Protein AF-A0A9Q2RXG2-F1 (afdb_monomer)

Organism: NCBI:txid1402135

Mean predicted aligned error: 17.29 Å

Radius of gyration: 26.89 Å; Cα contacts (8 Å, |Δi|>4): 419; chains: 1; bounding box: 61×53×82 Å

Sequence (315 aa):
MINKNEIDQLKLLAKRFAHASRSNHIDALNVIATKLGFPHWKALAVKADQGWRPDEDELGKVDAFVREHFPSLEGRPQFIEQSMSRPVGEPIQVGEIDGHPYQVFEFLGDIRMEGEGWRILIGEADLSQPVVEIETTHRKNSPANDPRFVGKAVEVAGTQAAKARAGIASDWPRRSTKPNAKGEVIHPLYGDSAAEWFCLHCDSKITGAQIAKNLWHCPRCNASPLDIFSSPCWLDDNDQKPTAFEHAKDSKLPEPKVNVVDSRPTLKLDEQSISLLLRIALFEDANTPCCRSIQGMGVDPDPVAIKLNLVGLQP

pLDDT: mean 76.91, std 20.75, range [25.81, 97.25]

Secondary structure (DSSP, 8-state):
----HHHHHHHHHHHHHHHHTT--HHHHHHHHHHHTT-SSHHHHHHHHHTT----HHHHHHHHHHHHHHS---SS---GGGGSTT--SS--SEEEEETTEEEEEEEETTEEEEEETTEEEEE-SSTTPPPEEEEEGGGTTT-GGGSHHHHHHHHHHHHHHHHHHHHHHHHHS-HHHHS--TTS-EE-TTT--EESEEEETTT-EEEEHHHHHHTTTS-TTT---GGGEESS-TT--TTSPPPEE----TT-PPPPPEEEEE--S------HHHHHHHHHHHHHHHHTSGGGGGGSSS------------------

Solvent-accessible surface area (backbone atoms only — not comparable to full-atom values): 18574 Å² total; per-residue (Å²): 139,80,90,63,58,68,67,51,47,53,52,49,49,15,47,51,35,9,63,53,68,75,46,57,57,68,60,25,34,23,52,56,21,43,76,72,74,25,92,27,38,72,59,43,49,57,40,40,75,72,68,52,74,81,52,72,68,56,48,49,54,51,51,52,55,41,51,69,51,36,91,62,60,101,54,84,80,58,68,74,73,75,43,98,78,50,68,98,64,79,63,80,42,72,53,68,56,98,90,42,59,37,38,30,36,74,53,96,49,23,26,41,34,39,40,86,48,36,38,38,39,37,52,56,36,69,78,44,54,32,38,35,37,29,28,59,91,26,65,90,76,30,64,76,74,38,69,69,53,40,52,54,51,49,52,56,45,46,54,51,34,54,50,41,44,50,53,60,57,63,78,35,56,70,38,32,64,42,47,48,100,81,30,33,21,28,44,76,89,76,65,53,74,33,40,46,33,27,30,76,89,72,42,33,31,37,45,21,60,60,31,26,66,19,71,40,19,39,91,86,79,62,44,53,51,92,46,53,32,74,59,65,83,87,60,57,97,86,49,84,74,63,46,72,66,83,73,68,92,78,70,64,81,55,74,66,45,77,43,79,35,82,70,71,95,62,90,64,82,44,74,68,49,46,51,50,52,51,51,50,52,51,54,54,55,62,68,36,79,85,61,66,73,69,83,79,62,97,68,85,81,76,87,77,76,83,79,79,82,86,77,86,87,76,135

Structure (mmCIF, N/CA/C/O backbone):
data_AF-A0A9Q2RXG2-F1
#
_entry.id   AF-A0A9Q2RXG2-F1
#
loop_
_atom_site.group_PDB
_atom_site.id
_atom_site.type_symbol
_atom_site.label_atom_id
_atom_site.label_alt_id
_atom_site.label_comp_id
_atom_site.label_asym_id
_atom_site.label_entity_id
_atom_site.label_seq_id
_atom_site.pdbx_PDB_ins_code
_atom_site.Cartn_x
_atom_site.Cartn_y
_atom_site.Cartn_z
_atom_site.occupancy
_atom_site.B_iso_or_equiv
_atom_site.auth_seq_id
_atom_site.auth_comp_id
_atom_site.auth_asym_id
_atom_site.auth_atom_id
_atom_site.pdbx_PDB_model_num
ATOM 1 N N . MET A 1 1 ? -9.561 -23.061 49.002 1.00 30.89 1 MET A N 1
ATOM 2 C CA . MET A 1 1 ? -9.055 -22.804 47.635 1.00 30.89 1 MET A CA 1
ATOM 3 C C . MET A 1 1 ? -9.435 -21.371 47.316 1.00 30.89 1 MET A C 1
ATOM 5 O O . MET A 1 1 ? -10.619 -21.087 47.283 1.00 30.89 1 MET A O 1
ATOM 9 N N . ILE A 1 2 ? -8.466 -20.455 47.334 1.00 32.06 2 ILE A N 1
ATOM 10 C CA . ILE A 1 2 ? -8.697 -19.035 47.657 1.00 32.06 2 ILE A CA 1
ATOM 11 C C . ILE A 1 2 ? -8.401 -18.161 46.430 1.00 32.06 2 ILE A C 1
ATOM 13 O O . ILE A 1 2 ? -7.351 -18.323 45.806 1.00 32.06 2 ILE A O 1
ATOM 17 N N . ASN A 1 3 ? -9.336 -17.257 46.116 1.00 45.31 3 ASN A N 1
ATOM 18 C CA . ASN A 1 3 ? -9.336 -16.294 45.014 1.00 45.31 3 ASN A CA 1
ATOM 19 C C . ASN A 1 3 ? -8.018 -15.501 44.905 1.00 45.31 3 ASN A C 1
ATOM 21 O O . ASN A 1 3 ? -7.750 -14.576 45.674 1.00 45.31 3 ASN A O 1
ATOM 25 N N . LYS A 1 4 ? -7.197 -15.875 43.916 1.00 53.97 4 LYS A N 1
ATOM 26 C CA . LYS A 1 4 ? -6.074 -15.084 43.379 1.00 53.97 4 LYS A CA 1
ATOM 27 C C . LYS A 1 4 ? -6.531 -14.041 42.342 1.00 53.97 4 LYS A C 1
ATOM 29 O O . LYS A 1 4 ? -5.716 -13.274 41.850 1.00 53.97 4 LYS A O 1
ATOM 34 N N . ASN A 1 5 ? -7.817 -14.014 41.993 1.00 75.69 5 ASN A N 1
ATOM 35 C CA . ASN A 1 5 ? -8.279 -13.417 40.744 1.00 75.69 5 ASN A CA 1
ATOM 36 C C . ASN A 1 5 ? -8.303 -11.878 40.778 1.00 75.69 5 ASN A C 1
ATOM 38 O O . ASN A 1 5 ? -7.852 -11.243 39.837 1.00 75.69 5 ASN A O 1
ATOM 42 N N . GLU A 1 6 ? -8.746 -11.257 41.871 1.00 82.38 6 GLU A N 1
ATOM 43 C CA . GLU A 1 6 ? -9.034 -9.815 41.916 1.00 82.38 6 GLU A CA 1
ATOM 44 C C . GLU A 1 6 ? -7.754 -8.962 42.000 1.00 82.38 6 GLU A C 1
ATOM 46 O O . GLU A 1 6 ? -7.605 -7.952 41.313 1.00 82.38 6 GLU A O 1
ATOM 51 N N . ILE A 1 7 ? -6.766 -9.393 42.791 1.00 87.44 7 ILE A N 1
ATOM 52 C CA . ILE A 1 7 ? -5.462 -8.710 42.855 1.00 87.44 7 ILE A CA 1
ATOM 53 C C . ILE A 1 7 ? -4.678 -8.907 41.551 1.00 87.44 7 ILE A C 1
ATOM 55 O O . ILE A 1 7 ? -3.990 -7.990 41.096 1.00 87.44 7 ILE A O 1
ATOM 59 N N . ASP A 1 8 ? -4.784 -10.080 40.923 1.00 85.38 8 ASP A N 1
ATOM 60 C CA . ASP A 1 8 ? -4.156 -10.319 39.624 1.00 85.38 8 ASP A CA 1
ATOM 61 C C . ASP A 1 8 ? -4.861 -9.537 38.498 1.00 85.38 8 ASP A C 1
ATOM 63 O O . ASP A 1 8 ? -4.185 -9.054 37.587 1.00 85.38 8 ASP A O 1
ATOM 67 N N . GLN A 1 9 ? -6.172 -9.288 38.606 1.00 84.19 9 GLN A N 1
ATOM 68 C CA . GLN A 1 9 ? -6.895 -8.342 37.749 1.00 84.19 9 GLN A CA 1
ATOM 69 C C . GLN A 1 9 ? -6.373 -6.909 37.910 1.00 84.19 9 GLN A C 1
ATOM 71 O O . GLN A 1 9 ? -6.089 -6.261 36.904 1.00 84.19 9 GLN A O 1
ATOM 76 N N . LEU A 1 10 ? -6.140 -6.426 39.135 1.00 88.44 10 LEU A N 1
ATOM 77 C CA . LEU A 1 10 ? -5.527 -5.106 39.345 1.00 88.44 10 LEU A CA 1
ATOM 78 C C . LEU A 1 10 ? -4.122 -5.012 38.731 1.00 88.44 10 LEU A C 1
ATOM 80 O O . LEU A 1 10 ? -3.785 -4.005 38.107 1.00 88.44 10 LEU A O 1
ATOM 84 N N . LYS A 1 11 ? -3.305 -6.070 38.835 1.00 88.31 11 LYS A N 1
ATOM 85 C CA . LYS A 1 11 ? -1.992 -6.120 38.165 1.00 88.31 11 LYS A CA 1
ATOM 86 C C . LYS A 1 11 ? -2.126 -6.102 36.644 1.00 88.31 11 LYS A C 1
ATOM 88 O O . LYS A 1 11 ? -1.322 -5.458 35.973 1.00 88.31 11 LYS A O 1
ATOM 93 N N . LEU A 1 12 ? -3.114 -6.804 36.090 1.00 84.75 12 LEU A N 1
ATOM 94 C CA . LEU A 1 12 ? -3.396 -6.790 34.655 1.00 84.75 12 LEU A CA 1
ATOM 95 C C . LEU A 1 12 ? -3.800 -5.385 34.187 1.00 84.75 12 LEU A C 1
ATOM 97 O O . LEU A 1 12 ? -3.283 -4.912 33.175 1.00 84.75 12 LEU A O 1
ATOM 101 N N . LEU A 1 13 ? -4.666 -4.705 34.938 1.00 84.56 13 LEU A N 1
ATOM 102 C CA . LEU A 1 13 ? -5.061 -3.319 34.683 1.00 84.56 13 LEU A CA 1
ATOM 103 C C . LEU A 1 13 ? -3.861 -2.367 34.772 1.00 84.56 13 LEU A C 1
ATOM 105 O O . LEU A 1 13 ? -3.683 -1.535 33.889 1.00 84.56 13 LEU A O 1
ATOM 109 N N . ALA A 1 14 ? -2.964 -2.557 35.741 1.00 87.00 14 ALA A N 1
ATOM 110 C CA . ALA A 1 14 ? -1.720 -1.795 35.823 1.00 87.00 14 ALA A CA 1
ATOM 111 C C . ALA A 1 14 ? -0.786 -2.045 34.627 1.00 87.00 14 ALA A C 1
ATOM 113 O O . ALA A 1 14 ? -0.171 -1.109 34.127 1.00 87.00 14 ALA A O 1
ATOM 114 N N . LYS A 1 15 ? -0.673 -3.285 34.126 1.00 82.12 15 LYS A N 1
ATOM 115 C CA . LYS A 1 15 ? 0.091 -3.565 32.892 1.00 82.12 15 LYS A CA 1
ATOM 116 C C . LYS A 1 15 ? -0.510 -2.831 31.700 1.00 82.12 15 LYS A C 1
ATOM 118 O O . LYS A 1 15 ? 0.206 -2.169 30.960 1.00 82.12 15 LYS A O 1
ATOM 123 N N . ARG A 1 16 ? -1.828 -2.932 31.533 1.00 78.44 16 ARG A N 1
ATOM 124 C CA . ARG A 1 16 ? -2.579 -2.249 30.473 1.00 78.44 16 ARG A CA 1
ATOM 125 C C . ARG A 1 16 ? -2.374 -0.737 30.512 1.00 78.44 16 ARG A C 1
ATOM 127 O O . ARG A 1 16 ? -2.039 -0.151 29.489 1.00 78.44 16 ARG A O 1
ATOM 134 N N . PHE A 1 17 ? -2.494 -0.144 31.694 1.00 81.19 17 PHE A N 1
ATOM 135 C CA . PHE A 1 17 ? -2.227 1.271 31.917 1.00 81.19 17 PHE A CA 1
ATOM 136 C C . PHE A 1 17 ? -0.781 1.638 31.572 1.00 81.19 17 PHE A C 1
ATOM 138 O O . PHE A 1 17 ? -0.569 2.575 30.814 1.00 81.19 17 PHE A O 1
ATOM 145 N N . ALA A 1 18 ? 0.204 0.864 32.046 1.00 79.25 18 ALA A N 1
ATOM 146 C CA . ALA A 1 18 ? 1.619 1.086 31.744 1.00 79.25 18 ALA A CA 1
ATOM 147 C C . ALA A 1 18 ? 1.886 1.138 30.231 1.00 79.25 18 ALA A C 1
ATOM 149 O O . ALA A 1 18 ? 2.567 2.043 29.750 1.00 79.25 18 ALA A O 1
ATOM 150 N N . HIS A 1 19 ? 1.293 0.204 29.478 1.00 72.69 19 HIS A N 1
ATOM 151 C CA . HIS A 1 19 ? 1.369 0.191 28.018 1.00 72.69 19 HIS A CA 1
ATOM 152 C C . HIS A 1 19 ? 0.702 1.420 27.391 1.00 72.69 19 HIS A C 1
ATOM 154 O O . HIS A 1 19 ? 1.316 2.074 26.550 1.00 72.69 19 HIS A O 1
ATOM 160 N N . ALA A 1 20 ? -0.521 1.754 27.810 1.00 68.25 20 ALA A N 1
ATOM 161 C CA . ALA A 1 20 ? -1.279 2.873 27.256 1.00 68.25 20 ALA A CA 1
ATOM 162 C C . ALA A 1 20 ? -0.606 4.232 27.527 1.00 68.25 20 ALA A C 1
ATOM 164 O O . ALA A 1 20 ? -0.493 5.061 26.630 1.00 68.25 20 ALA A O 1
ATOM 165 N N . SER A 1 21 ? -0.073 4.433 28.735 1.00 71.50 21 SER A N 1
ATOM 166 C CA . SER A 1 21 ? 0.577 5.682 29.146 1.00 71.50 21 SER A CA 1
ATOM 167 C C . SER A 1 21 ? 2.083 5.732 28.856 1.00 71.50 21 SER A C 1
ATOM 169 O O . SER A 1 21 ? 2.735 6.697 29.247 1.00 71.50 21 SER A O 1
ATOM 171 N N . ARG A 1 22 ? 2.673 4.679 28.265 1.00 75.00 22 ARG A N 1
ATOM 172 C CA . ARG A 1 22 ? 4.135 4.505 28.104 1.00 75.00 22 ARG A CA 1
ATOM 173 C C . ARG A 1 22 ? 4.928 4.701 29.410 1.00 75.00 22 ARG A C 1
ATOM 175 O O . ARG A 1 22 ? 6.031 5.242 29.400 1.00 75.00 22 ARG A O 1
ATOM 182 N N . SER A 1 23 ? 4.362 4.272 30.537 1.00 77.31 23 SER A N 1
ATOM 183 C CA . SER A 1 23 ? 5.014 4.347 31.850 1.00 77.31 23 SER A CA 1
ATOM 184 C C . SER A 1 23 ? 5.599 2.991 32.237 1.00 77.31 23 SER A C 1
ATOM 186 O O . SER A 1 23 ? 5.246 1.954 31.669 1.00 77.31 23 SER A O 1
ATOM 188 N N . ASN A 1 24 ? 6.530 2.970 33.192 1.00 86.75 24 ASN A N 1
ATOM 189 C CA . ASN A 1 24 ? 7.006 1.694 33.716 1.00 86.75 24 ASN A CA 1
ATOM 190 C C . ASN A 1 24 ? 5.915 1.028 34.579 1.00 86.75 24 ASN A C 1
ATOM 192 O O . ASN A 1 24 ? 5.025 1.675 35.133 1.00 86.75 24 ASN A O 1
ATOM 196 N N . HIS A 1 25 ? 5.996 -0.296 34.708 1.00 85.75 25 HIS A N 1
ATOM 197 C CA . HIS A 1 25 ? 4.963 -1.070 35.396 1.00 85.75 25 HIS A CA 1
ATOM 198 C C . HIS A 1 25 ? 4.827 -0.728 36.892 1.00 85.75 25 HIS A C 1
ATOM 200 O O . HIS A 1 25 ? 3.736 -0.844 37.445 1.00 85.75 25 HIS A O 1
ATOM 206 N N . ILE A 1 26 ? 5.910 -0.302 37.550 1.00 86.88 26 ILE A N 1
ATOM 207 C CA . ILE A 1 26 ? 5.910 0.026 38.984 1.00 86.88 26 ILE A CA 1
ATOM 208 C C . ILE A 1 26 ? 5.120 1.315 39.234 1.00 86.88 26 ILE A C 1
ATOM 210 O O . ILE A 1 26 ? 4.287 1.357 40.140 1.00 86.88 26 ILE A O 1
ATOM 214 N N . ASP A 1 27 ? 5.322 2.331 38.400 1.00 85.44 27 ASP A N 1
ATOM 215 C CA . ASP A 1 27 ? 4.590 3.594 38.479 1.00 85.44 27 ASP A CA 1
ATOM 216 C C . ASP A 1 27 ? 3.104 3.379 38.191 1.00 85.44 27 ASP A C 1
ATOM 218 O O . ASP A 1 27 ? 2.254 3.859 38.940 1.00 85.44 27 ASP A O 1
ATOM 222 N N . ALA A 1 28 ? 2.780 2.560 37.189 1.00 87.81 28 ALA A N 1
ATOM 223 C CA . ALA A 1 28 ? 1.402 2.178 36.903 1.00 87.81 28 ALA A CA 1
ATOM 224 C C . ALA A 1 28 ? 0.724 1.472 38.090 1.00 87.81 28 ALA A C 1
ATOM 226 O O . ALA A 1 28 ? -0.409 1.795 38.438 1.00 87.81 28 ALA A O 1
ATOM 227 N N . LEU A 1 29 ? 1.413 0.544 38.763 1.00 90.88 29 LEU A N 1
ATOM 228 C CA . LEU A 1 29 ? 0.885 -0.110 39.965 1.00 90.88 29 LEU A CA 1
ATOM 229 C C . LEU A 1 29 ? 0.619 0.894 41.097 1.00 90.88 29 LEU A C 1
ATOM 231 O O . LEU A 1 29 ? -0.380 0.764 41.808 1.00 90.88 29 LEU A O 1
ATOM 235 N N . ASN A 1 30 ? 1.480 1.900 41.264 1.00 92.69 30 ASN A N 1
ATOM 236 C CA . ASN A 1 30 ? 1.270 2.954 42.256 1.00 92.69 30 ASN A CA 1
ATOM 237 C C . ASN A 1 30 ? 0.050 3.814 41.920 1.00 92.69 30 ASN A C 1
ATOM 239 O O . ASN A 1 30 ? -0.763 4.057 42.806 1.00 92.69 30 ASN A O 1
ATOM 243 N N . VAL A 1 31 ? -0.130 4.188 40.651 1.00 92.81 31 VAL A N 1
ATOM 244 C CA . VAL A 1 31 ? -1.303 4.947 40.188 1.00 92.81 31 VAL A CA 1
ATOM 245 C C . VAL A 1 31 ? -2.604 4.184 40.457 1.00 92.81 31 VAL A C 1
ATOM 247 O O . VAL A 1 31 ? -3.552 4.750 41.001 1.00 92.81 31 VAL A O 1
ATOM 250 N N . ILE A 1 32 ? -2.640 2.883 40.149 1.00 93.12 32 ILE A N 1
ATOM 251 C CA . ILE A 1 32 ? -3.803 2.027 40.430 1.00 93.12 32 ILE A CA 1
ATOM 252 C C . ILE A 1 32 ? -4.076 1.947 41.938 1.00 93.12 32 ILE A C 1
ATOM 254 O O . ILE A 1 32 ? -5.224 2.054 42.366 1.00 93.12 32 ILE A O 1
ATOM 258 N N . ALA A 1 33 ? -3.031 1.823 42.761 1.00 93.25 33 ALA A N 1
ATOM 259 C CA . ALA A 1 33 ? -3.172 1.812 44.214 1.00 93.25 33 ALA A CA 1
ATOM 260 C C . ALA A 1 33 ? -3.731 3.141 44.752 1.00 93.25 33 ALA A C 1
ATOM 262 O O . ALA A 1 33 ? -4.630 3.125 45.591 1.00 93.25 33 ALA A O 1
ATOM 263 N N . THR A 1 34 ? -3.270 4.281 44.228 1.00 93.62 34 THR A N 1
ATOM 264 C CA . THR A 1 34 ? -3.784 5.612 44.588 1.00 93.62 34 THR A CA 1
ATOM 265 C C . THR A 1 34 ? -5.243 5.793 44.202 1.00 93.62 34 THR A C 1
ATOM 267 O O . THR A 1 34 ? -6.005 6.367 44.980 1.00 93.62 34 THR A O 1
ATOM 270 N N . LYS A 1 35 ? -5.676 5.239 43.064 1.00 92.12 35 LYS A N 1
ATOM 271 C CA . LYS A 1 35 ? -7.088 5.270 42.653 1.00 92.12 35 LYS A CA 1
ATOM 272 C C . LYS A 1 35 ? -8.009 4.544 43.641 1.00 92.12 35 LYS A C 1
ATOM 274 O O . LYS A 1 35 ? -9.161 4.936 43.795 1.00 92.12 35 LYS A O 1
ATOM 279 N N . LEU A 1 36 ? -7.478 3.540 44.333 1.00 91.88 36 LEU A N 1
ATOM 280 C CA . LEU A 1 36 ? -8.154 2.767 45.377 1.00 91.88 36 LEU A CA 1
ATOM 281 C C . LEU A 1 36 ? -7.915 3.328 46.794 1.00 91.88 36 LEU A C 1
ATOM 283 O O . LEU A 1 36 ? -8.242 2.680 47.781 1.00 91.88 36 LEU A O 1
ATOM 287 N N . GLY A 1 37 ? -7.325 4.523 46.917 1.00 91.81 37 GLY A N 1
ATOM 288 C CA . GLY A 1 37 ? -7.101 5.194 48.202 1.00 91.81 37 GLY A CA 1
ATOM 289 C C . GLY A 1 37 ? -5.837 4.764 48.954 1.00 91.81 37 GLY A C 1
ATOM 290 O O . GLY A 1 37 ? -5.649 5.157 50.105 1.00 91.81 37 GLY A O 1
ATOM 291 N N . PHE A 1 38 ? -4.942 3.992 48.330 1.00 93.00 38 PHE A N 1
ATOM 292 C CA . PHE A 1 38 ? -3.665 3.594 48.925 1.00 93.00 38 PHE A CA 1
ATOM 293 C C . PHE A 1 38 ? -2.512 4.490 48.446 1.00 93.00 38 PHE A C 1
ATOM 295 O O . PHE A 1 38 ? -2.447 4.846 47.274 1.00 93.00 38 PHE A O 1
ATOM 302 N N . PRO A 1 39 ? -1.526 4.812 49.298 1.00 89.94 39 PRO A N 1
ATOM 303 C CA . PRO A 1 39 ? -0.439 5.720 48.919 1.00 89.94 39 PRO A CA 1
ATOM 304 C C . PRO A 1 39 ? 0.476 5.164 47.814 1.00 89.94 39 PRO A C 1
ATOM 306 O O . PRO A 1 39 ? 1.038 5.931 47.044 1.00 89.94 39 PRO A O 1
ATOM 309 N N . HIS A 1 40 ? 0.647 3.842 47.739 1.00 94.44 40 HIS A N 1
ATOM 310 C CA . HIS A 1 40 ? 1.435 3.151 46.713 1.00 94.44 40 HIS A CA 1
ATOM 311 C C . HIS A 1 40 ? 1.120 1.648 46.726 1.00 94.44 40 HIS A C 1
ATOM 313 O O . HIS A 1 40 ? 0.582 1.120 47.708 1.00 94.44 40 HIS A O 1
ATOM 319 N N . TRP A 1 41 ? 1.541 0.914 45.692 1.00 93.19 41 TRP A N 1
ATOM 320 C CA . TRP A 1 41 ? 1.217 -0.509 45.520 1.00 93.19 41 TRP A CA 1
ATOM 321 C C . TRP A 1 41 ? 1.628 -1.382 46.707 1.00 93.19 41 TRP A C 1
ATOM 323 O O . TRP A 1 41 ? 0.884 -2.261 47.130 1.00 93.19 41 TRP A O 1
ATOM 333 N N . LYS A 1 42 ? 2.785 -1.105 47.319 1.00 91.25 42 LYS A N 1
ATOM 334 C CA . LYS A 1 42 ? 3.259 -1.868 48.485 1.00 91.25 42 LYS A CA 1
ATOM 335 C C . LYS A 1 42 ? 2.309 -1.779 49.694 1.00 91.25 42 LYS A C 1
ATOM 337 O O . LYS A 1 42 ? 2.198 -2.747 50.435 1.00 91.25 42 LYS A O 1
ATOM 342 N N . ALA A 1 43 ? 1.607 -0.658 49.889 1.00 90.94 43 ALA A N 1
ATOM 343 C CA . ALA A 1 43 ? 0.651 -0.498 50.986 1.00 90.94 43 ALA A CA 1
ATOM 344 C C . ALA A 1 43 ? -0.641 -1.281 50.711 1.00 90.94 43 ALA A C 1
ATOM 346 O O . ALA A 1 43 ? -1.169 -1.932 51.613 1.00 90.94 43 ALA A O 1
ATOM 347 N N . LEU A 1 44 ? -1.089 -1.279 49.452 1.00 92.50 44 LEU A N 1
ATOM 348 C CA . LEU A 1 44 ? -2.198 -2.108 48.982 1.00 92.50 44 LEU A CA 1
ATOM 349 C C . LEU A 1 44 ? -1.868 -3.599 49.128 1.00 92.50 44 LEU A C 1
ATOM 351 O O . LEU A 1 44 ? -2.675 -4.346 49.668 1.00 92.50 44 LEU A O 1
ATOM 355 N N . ALA A 1 45 ? -0.667 -4.030 48.732 1.00 88.81 45 ALA A N 1
ATOM 356 C CA . ALA A 1 45 ? -0.231 -5.423 48.843 1.00 88.81 45 ALA A CA 1
ATOM 357 C C . ALA A 1 45 ? -0.243 -5.923 50.299 1.00 88.81 45 ALA A C 1
ATOM 359 O O . ALA A 1 45 ? -0.804 -6.976 50.574 1.00 88.81 45 ALA A O 1
ATOM 360 N N . VAL A 1 46 ? 0.269 -5.127 51.248 1.00 90.12 46 VAL A N 1
ATOM 361 C CA . VAL A 1 46 ? 0.220 -5.466 52.684 1.00 90.12 46 VAL A CA 1
ATOM 362 C C . VAL A 1 46 ? -1.221 -5.613 53.179 1.00 90.12 46 VAL A C 1
ATOM 364 O O . VAL A 1 46 ? -1.522 -6.508 53.965 1.00 90.12 46 VAL A O 1
ATOM 367 N N . LYS A 1 47 ? -2.136 -4.756 52.720 1.00 88.06 47 LYS A N 1
ATOM 368 C CA . LYS A 1 47 ? -3.559 -4.857 53.069 1.00 88.06 47 LYS A CA 1
ATOM 369 C C . LYS A 1 47 ? -4.228 -6.062 52.415 1.00 88.06 47 LYS A C 1
ATOM 371 O O . LYS A 1 47 ? -5.041 -6.721 53.059 1.00 88.06 47 LYS A O 1
ATOM 376 N N . ALA A 1 48 ? -3.843 -6.398 51.189 1.00 88.12 48 ALA A N 1
ATOM 377 C CA . ALA A 1 48 ? -4.299 -7.600 50.509 1.00 88.12 48 ALA A CA 1
ATOM 378 C C . ALA A 1 48 ? -3.835 -8.878 51.228 1.00 88.12 48 ALA A C 1
ATOM 380 O O . ALA A 1 48 ? -4.618 -9.819 51.371 1.00 88.12 48 ALA A O 1
ATOM 381 N N . ASP A 1 49 ? -2.612 -8.892 51.759 1.00 86.00 49 ASP A N 1
ATOM 382 C CA . ASP A 1 49 ? -2.114 -9.986 52.601 1.00 86.00 49 ASP A CA 1
ATOM 383 C C . ASP A 1 49 ? -2.884 -10.077 53.932 1.00 86.00 49 ASP A C 1
ATOM 385 O O . ASP A 1 49 ? -3.087 -11.167 54.461 1.00 86.00 49 ASP A O 1
ATOM 389 N N . GLN A 1 50 ? -3.401 -8.948 54.434 1.00 87.94 50 GLN A N 1
ATOM 390 C CA . GLN A 1 50 ? -4.307 -8.870 55.592 1.00 87.94 50 GLN A CA 1
ATOM 391 C C . GLN A 1 50 ? -5.773 -9.215 55.259 1.00 87.94 50 GLN A C 1
ATOM 393 O O . GLN A 1 50 ? -6.646 -9.070 56.113 1.00 87.94 50 GLN A O 1
ATOM 398 N N . GLY A 1 51 ? -6.058 -9.677 54.038 1.00 84.50 51 GLY A N 1
ATOM 399 C CA . GLY A 1 51 ? -7.383 -10.143 53.622 1.00 84.50 51 GLY A CA 1
ATOM 400 C C . GLY A 1 51 ? -8.254 -9.097 52.928 1.00 84.50 51 GLY A C 1
ATOM 401 O O . GLY A 1 51 ? -9.371 -9.424 52.537 1.00 84.50 51 GLY A O 1
ATOM 402 N N . TRP A 1 52 ? -7.765 -7.870 52.720 1.00 90.81 52 TRP A N 1
ATOM 403 C CA . TRP A 1 52 ? -8.488 -6.887 51.911 1.00 90.81 52 TRP A CA 1
ATOM 404 C C . TRP A 1 52 ? -8.571 -7.342 50.448 1.00 90.81 52 TRP A C 1
ATOM 406 O O . TRP A 1 52 ? -7.608 -7.873 49.886 1.00 90.81 52 TRP A O 1
ATOM 416 N N . ARG A 1 53 ? -9.717 -7.128 49.811 1.00 87.56 53 ARG A N 1
ATOM 417 C CA . ARG A 1 53 ? -9.928 -7.358 48.381 1.00 87.56 53 ARG A CA 1
ATOM 418 C C . ARG A 1 53 ? -10.749 -6.200 47.829 1.00 87.56 53 ARG A C 1
ATOM 420 O O . ARG A 1 53 ? -11.606 -5.717 48.568 1.00 87.56 53 ARG A O 1
ATOM 427 N N . PRO A 1 54 ? -10.490 -5.775 46.583 1.00 87.88 54 PRO A N 1
ATOM 428 C CA . PRO A 1 54 ? -11.333 -4.780 45.956 1.00 87.88 54 PRO A CA 1
ATOM 429 C C . PRO A 1 54 ? -12.726 -5.370 45.721 1.00 87.88 54 PRO A C 1
ATOM 431 O O . PRO A 1 54 ? -12.843 -6.544 45.352 1.00 87.88 54 PRO A O 1
ATOM 434 N N . ASP A 1 55 ? -13.761 -4.570 45.938 1.00 86.81 55 ASP A N 1
ATOM 435 C CA . ASP A 1 55 ? -15.116 -4.933 45.527 1.00 86.81 55 ASP A CA 1
ATOM 436 C C . ASP A 1 55 ? -15.340 -4.691 44.017 1.00 86.81 55 ASP A C 1
ATOM 438 O O . ASP A 1 55 ? -14.459 -4.221 43.289 1.00 86.81 55 ASP A O 1
ATOM 442 N N . GLU A 1 56 ? -16.511 -5.087 43.515 1.00 81.44 56 GLU A N 1
ATOM 443 C CA . GLU A 1 56 ? -16.850 -4.976 42.091 1.00 81.44 56 GLU A CA 1
ATOM 444 C C . GLU A 1 56 ? -16.927 -3.512 41.621 1.00 81.44 56 GLU A C 1
ATOM 446 O O . GLU A 1 56 ? -16.511 -3.203 40.502 1.00 81.44 56 GLU A O 1
ATOM 451 N N . ASP A 1 57 ? -17.355 -2.594 42.493 1.00 83.56 57 ASP A N 1
ATOM 452 C CA . ASP A 1 57 ? -17.415 -1.161 42.198 1.00 83.56 57 ASP A CA 1
ATOM 453 C C . ASP A 1 57 ? -16.009 -0.550 42.137 1.00 83.56 57 ASP A C 1
ATOM 455 O O . ASP A 1 57 ? -15.712 0.283 41.278 1.00 83.56 57 ASP A O 1
ATOM 459 N N . GLU A 1 58 ? -15.119 -0.951 43.040 1.00 88.81 58 GLU A N 1
ATOM 460 C CA . GLU A 1 58 ? -13.713 -0.561 43.068 1.00 88.81 58 GLU A CA 1
ATOM 461 C C . GLU A 1 58 ? -12.966 -1.070 41.832 1.00 88.81 58 GLU A C 1
ATOM 463 O O . GLU A 1 58 ? -12.254 -0.297 41.182 1.00 88.81 58 GLU A O 1
ATOM 468 N N . LEU A 1 59 ? -13.173 -2.332 41.445 1.00 86.25 59 LEU A N 1
ATOM 469 C CA . LEU A 1 59 ? -12.639 -2.879 40.196 1.00 86.25 59 LEU A CA 1
ATOM 470 C C . LEU A 1 59 ? -13.196 -2.143 38.973 1.00 86.25 59 LEU A C 1
ATOM 472 O O . LEU A 1 59 ? -12.423 -1.773 38.088 1.00 86.25 59 LEU A O 1
ATOM 476 N N . GLY A 1 60 ? -14.504 -1.873 38.942 1.00 77.50 60 GLY A N 1
ATOM 477 C CA . GLY A 1 60 ? -15.156 -1.125 37.867 1.00 77.50 60 GLY A CA 1
ATOM 478 C C . GLY A 1 60 ? -14.607 0.296 37.715 1.00 77.50 60 GLY A C 1
ATOM 479 O O . GLY A 1 60 ? -14.334 0.740 36.600 1.00 77.50 60 GLY A O 1
ATOM 480 N N . LYS A 1 61 ? -14.353 0.995 38.829 1.00 87.31 61 LYS A N 1
ATOM 481 C CA . LYS A 1 61 ? -13.726 2.331 38.834 1.00 87.31 61 LYS A CA 1
ATOM 482 C C . LYS A 1 61 ? -12.309 2.310 38.273 1.00 87.31 61 LYS A C 1
ATOM 484 O O . LYS A 1 61 ? -11.922 3.235 37.558 1.00 87.31 61 LYS A O 1
ATOM 489 N N . VAL A 1 62 ? -11.524 1.285 38.606 1.00 87.19 62 VAL A N 1
ATOM 490 C CA . VAL A 1 62 ? -10.160 1.139 38.086 1.00 87.19 62 VAL A CA 1
ATOM 491 C C . VAL A 1 62 ? -10.184 0.773 36.603 1.00 87.19 62 VAL A C 1
ATOM 493 O O . VAL A 1 62 ? -9.438 1.372 35.836 1.00 87.19 62 VAL A O 1
ATOM 496 N N . ASP A 1 63 ? -11.050 -0.147 36.170 1.00 79.62 63 ASP A N 1
ATOM 497 C CA . ASP A 1 63 ? -11.189 -0.503 34.751 1.00 79.62 63 ASP A CA 1
ATOM 498 C C . ASP A 1 63 ? -11.621 0.707 33.909 1.00 79.62 63 ASP A C 1
ATOM 500 O O . ASP A 1 63 ? -10.997 0.985 32.888 1.00 79.62 63 ASP A O 1
ATOM 504 N N . ALA A 1 64 ? -12.610 1.486 34.367 1.00 80.88 64 ALA A N 1
ATOM 505 C CA . ALA A 1 64 ? -13.038 2.723 33.708 1.00 80.88 64 ALA A CA 1
ATOM 506 C C . ALA A 1 64 ? -11.896 3.747 33.598 1.00 80.88 64 ALA A C 1
ATOM 508 O O . ALA A 1 64 ? -11.643 4.283 32.523 1.00 80.88 64 ALA A O 1
ATOM 509 N N . PHE A 1 65 ? -11.141 3.950 34.678 1.00 85.31 65 PHE A N 1
ATOM 510 C CA . PHE A 1 65 ? -9.977 4.837 34.677 1.00 85.31 65 PHE A CA 1
ATOM 511 C C . PHE A 1 65 ? -8.882 4.381 33.702 1.00 85.31 65 PHE A C 1
ATOM 513 O O . PHE A 1 65 ? -8.305 5.193 32.982 1.00 85.31 65 PHE A O 1
ATOM 520 N N . VAL A 1 66 ? -8.581 3.080 33.662 1.00 81.69 66 VAL A N 1
ATOM 521 C CA . VAL A 1 66 ? -7.593 2.544 32.718 1.00 81.69 66 VAL A CA 1
ATOM 522 C C . VAL A 1 66 ? -8.106 2.705 31.288 1.00 81.69 66 VAL A C 1
ATOM 524 O O . VAL A 1 66 ? -7.327 3.125 30.439 1.00 81.69 66 VAL A O 1
ATOM 527 N N . ARG A 1 67 ? -9.405 2.476 31.038 1.00 69.44 67 ARG A N 1
ATOM 528 C CA . ARG A 1 67 ? -10.081 2.717 29.748 1.00 69.44 67 ARG A CA 1
ATOM 529 C C . ARG A 1 67 ? -9.942 4.151 29.243 1.00 69.44 67 ARG A C 1
ATOM 531 O O . ARG A 1 67 ? -9.656 4.304 28.066 1.00 69.44 67 ARG A O 1
ATOM 538 N N . GLU A 1 68 ? -10.064 5.156 30.110 1.00 72.81 68 GLU A N 1
ATOM 539 C CA . GLU A 1 68 ? -9.865 6.576 29.756 1.00 72.81 68 GLU A CA 1
ATOM 540 C C . GLU A 1 68 ? -8.447 6.886 29.247 1.00 72.81 68 GLU A C 1
ATOM 542 O O . GLU A 1 68 ? -8.250 7.843 28.506 1.00 72.81 68 GLU A O 1
ATOM 547 N N . HIS A 1 69 ? -7.449 6.095 29.656 1.00 68.81 69 HIS A N 1
ATOM 548 C CA . HIS A 1 69 ? -6.048 6.289 29.265 1.00 68.81 69 HIS A CA 1
ATOM 549 C C . HIS A 1 69 ? -5.651 5.490 28.030 1.00 68.81 69 HIS A C 1
ATOM 551 O O . HIS A 1 69 ? -4.591 5.735 27.452 1.00 68.81 69 HIS A O 1
ATOM 557 N N . PHE A 1 70 ? -6.490 4.549 27.598 1.00 57.56 70 PHE A N 1
ATOM 558 C CA . PHE A 1 70 ? -6.444 4.170 26.200 1.00 57.56 70 PHE A CA 1
ATOM 559 C C . PHE A 1 70 ? -6.978 5.359 25.409 1.00 57.56 70 PHE A C 1
ATOM 561 O O . PHE A 1 70 ? -7.954 5.967 25.841 1.00 57.56 70 PHE A O 1
ATOM 568 N N . PRO A 1 71 ? -6.387 5.698 24.258 1.00 47.66 71 PRO A N 1
ATOM 569 C CA . PRO A 1 71 ? -6.987 6.662 23.356 1.00 47.66 71 PRO A CA 1
ATOM 570 C C . PRO A 1 71 ? -8.312 6.096 22.822 1.00 47.66 71 PRO A C 1
ATOM 572 O O . PRO A 1 71 ? -8.385 5.547 21.729 1.00 47.66 71 PRO A O 1
ATOM 575 N N . SER A 1 72 ? -9.380 6.205 23.610 1.00 36.97 72 SER A N 1
ATOM 576 C CA . SER A 1 72 ? -10.691 6.512 23.081 1.00 36.97 72 SER A CA 1
ATOM 577 C C . SER A 1 72 ? -10.694 8.019 22.898 1.00 36.97 72 SER A C 1
ATOM 579 O O . SER A 1 72 ? -10.853 8.771 23.859 1.00 36.97 72 SER A O 1
ATOM 581 N N . LEU A 1 73 ? -10.480 8.459 21.658 1.00 37.31 73 LEU A N 1
ATOM 582 C CA . LEU A 1 73 ? -11.007 9.746 21.221 1.00 37.31 73 LEU A CA 1
ATOM 583 C C . LEU A 1 73 ? -12.449 9.846 21.733 1.00 37.31 73 LEU A C 1
ATOM 585 O O . LEU A 1 73 ? -13.174 8.857 21.703 1.00 37.31 73 LEU A O 1
ATOM 589 N N . GLU A 1 74 ? -12.876 11.005 22.219 1.00 35.84 74 GLU A N 1
ATOM 590 C CA . GLU A 1 74 ? -14.222 11.250 22.769 1.00 35.84 74 GLU A CA 1
ATOM 591 C C . GLU A 1 74 ? -15.373 11.095 21.736 1.00 35.84 74 GLU A C 1
ATOM 593 O O . GLU A 1 74 ? -16.480 11.592 21.929 1.00 35.84 74 GLU A O 1
ATOM 598 N N . GLY A 1 75 ? -15.154 10.377 20.634 1.00 36.28 75 GLY A N 1
ATOM 599 C CA . GLY A 1 75 ? -16.168 9.874 19.718 1.00 36.28 75 GLY A CA 1
ATOM 600 C C . GLY A 1 75 ? -16.166 8.346 19.727 1.00 36.28 75 GLY A C 1
ATOM 601 O O . GLY A 1 75 ? -15.172 7.714 20.067 1.00 36.28 75 GLY A O 1
ATOM 602 N N . ARG A 1 76 ? -17.290 7.722 19.360 1.00 37.03 76 ARG A N 1
ATOM 603 C CA . ARG A 1 76 ? -17.365 6.264 19.149 1.00 37.03 76 ARG A CA 1
ATOM 604 C C . ARG A 1 76 ? -16.090 5.763 18.451 1.00 37.03 76 ARG A C 1
ATOM 606 O O . ARG A 1 76 ? -15.773 6.317 17.400 1.00 37.03 76 ARG A O 1
ATOM 613 N N . PRO A 1 77 ? -15.401 4.735 18.979 1.00 36.22 77 PRO A N 1
ATOM 614 C CA . PRO A 1 77 ? -14.187 4.234 18.355 1.00 36.22 77 PRO A CA 1
ATOM 615 C C . PRO A 1 77 ? -14.534 3.763 16.944 1.00 36.22 77 PRO A C 1
ATOM 617 O O . PRO A 1 77 ? -15.261 2.780 16.771 1.00 36.22 77 PRO A O 1
ATOM 620 N N . GLN A 1 78 ? -14.057 4.492 15.936 1.00 42.25 78 GLN A N 1
ATOM 621 C CA . GLN A 1 78 ? -14.097 4.016 14.565 1.00 42.25 78 GLN A CA 1
ATOM 622 C C . GLN A 1 78 ? -13.037 2.928 14.467 1.00 42.25 78 GLN A C 1
ATOM 624 O O . GLN A 1 78 ? -11.869 3.115 14.795 1.00 42.25 78 GLN A O 1
ATOM 629 N N . PHE A 1 79 ? -13.480 1.737 14.094 1.00 47.84 79 PHE A N 1
ATOM 630 C CA . PHE A 1 79 ? -12.712 0.506 14.169 1.00 47.84 79 PHE A CA 1
ATOM 631 C C . PHE A 1 79 ? -11.336 0.590 13.460 1.00 47.84 79 PHE A C 1
ATOM 633 O O . PHE A 1 79 ? -10.362 -0.025 13.899 1.00 47.84 79 PHE A O 1
ATOM 640 N N . ILE A 1 80 ? -11.246 1.394 12.400 1.00 47.97 80 ILE A N 1
ATOM 641 C CA . ILE A 1 80 ? -10.027 1.699 11.642 1.00 47.97 80 ILE A CA 1
ATOM 642 C C . ILE A 1 80 ? -8.858 2.146 12.550 1.00 47.97 80 ILE A C 1
ATOM 644 O O . ILE A 1 80 ? -7.698 1.893 12.220 1.00 47.97 80 ILE A O 1
ATOM 648 N N . GLU A 1 81 ? -9.151 2.702 13.729 1.00 41.41 81 GLU A N 1
ATOM 649 C CA . GLU A 1 81 ? -8.169 3.145 14.721 1.00 41.41 81 GLU A CA 1
ATOM 650 C C . GLU A 1 81 ? -7.511 2.017 15.532 1.00 41.41 81 GLU A C 1
ATOM 652 O O . GLU A 1 81 ? -6.444 2.233 16.102 1.00 41.41 81 GLU A O 1
ATOM 657 N N . GLN A 1 82 ? -8.112 0.823 15.585 1.00 41.34 82 GLN A N 1
ATOM 658 C CA . GLN A 1 82 ? -7.639 -0.310 16.401 1.00 41.34 82 GLN A CA 1
ATOM 659 C C . GLN A 1 82 ? -6.917 -1.395 15.590 1.00 41.34 82 GLN A C 1
ATOM 661 O O . GLN A 1 82 ? -6.415 -2.368 16.156 1.00 41.34 82 GLN A O 1
ATOM 666 N N . SER A 1 83 ? -6.849 -1.245 14.266 1.00 43.78 83 SER A N 1
ATOM 667 C CA . SER A 1 83 ? -6.031 -2.118 13.429 1.00 43.78 83 SER A CA 1
ATOM 668 C C . SER A 1 83 ? -4.551 -1.798 13.654 1.00 43.78 83 SER A C 1
ATOM 670 O O . SER A 1 83 ? -4.157 -0.638 13.563 1.00 43.78 83 SER A O 1
ATOM 672 N N . MET A 1 84 ? -3.700 -2.822 13.805 1.00 41.38 84 MET A N 1
ATOM 673 C CA . MET A 1 84 ? -2.222 -2.715 13.734 1.00 41.38 84 MET A CA 1
ATOM 674 C C . MET A 1 84 ? -1.722 -2.059 12.422 1.00 41.38 84 MET A C 1
ATOM 676 O O . MET A 1 84 ? -0.531 -1.853 12.236 1.00 41.38 84 MET A O 1
ATOM 680 N N . SER A 1 85 ? -2.640 -1.754 11.500 1.00 46.91 85 SER A N 1
ATOM 681 C CA . SER A 1 85 ? -2.429 -1.094 10.214 1.00 46.91 85 SER A CA 1
ATOM 682 C C . SER A 1 85 ? -2.557 0.435 10.249 1.00 46.91 85 SER A C 1
ATOM 684 O O . SER A 1 85 ? -2.453 1.032 9.177 1.00 46.91 85 SER A O 1
ATOM 686 N N . ARG A 1 86 ? -2.867 1.086 11.389 1.00 48.25 86 ARG A N 1
ATOM 687 C CA . ARG A 1 86 ? -2.938 2.561 11.433 1.00 48.25 86 ARG A CA 1
ATOM 688 C C . ARG A 1 86 ? -1.532 3.147 11.261 1.00 48.25 86 ARG A C 1
ATOM 690 O O . ARG A 1 86 ? -0.670 2.862 12.092 1.00 48.25 86 ARG A O 1
ATOM 697 N N . PRO A 1 87 ? -1.287 3.976 10.232 1.00 54.56 87 PRO A N 1
ATOM 698 C CA . PRO A 1 87 ? -0.066 4.764 10.157 1.00 54.56 87 PRO A CA 1
ATOM 699 C C . PRO A 1 87 ? 0.007 5.654 11.400 1.00 54.56 87 PRO A C 1
ATOM 701 O O . PRO A 1 87 ? -0.957 6.337 11.738 1.00 54.56 87 PRO A O 1
ATOM 704 N N . VAL A 1 88 ? 1.134 5.637 12.111 1.00 55.09 88 VAL A N 1
ATOM 705 C CA . VAL A 1 88 ? 1.327 6.379 13.375 1.00 55.09 88 VAL A CA 1
ATOM 706 C C . VAL A 1 88 ? 1.636 7.870 13.106 1.00 55.09 88 VAL A C 1
ATOM 708 O O . VAL A 1 88 ? 2.383 8.503 13.843 1.00 55.09 88 VAL A O 1
ATOM 711 N N . GLY A 1 89 ? 1.098 8.442 12.025 1.00 62.84 89 GLY A N 1
ATOM 712 C CA . GLY A 1 89 ? 1.423 9.786 11.533 1.00 62.84 89 GLY A CA 1
ATOM 713 C C . GLY A 1 89 ? 0.195 10.664 11.293 1.00 62.84 89 GLY A C 1
ATOM 714 O O . GLY A 1 89 ? -0.939 10.185 11.279 1.00 62.84 89 GLY A O 1
ATOM 715 N N . GLU A 1 90 ? 0.432 11.963 11.104 1.00 75.88 90 GLU A N 1
ATOM 716 C CA . GLU A 1 90 ? -0.605 12.904 10.670 1.00 75.88 90 GLU A CA 1
ATOM 717 C C . GLU A 1 90 ? -1.060 12.582 9.235 1.00 75.88 90 GLU A C 1
ATOM 719 O O . GLU A 1 90 ? -0.243 12.150 8.414 1.00 75.88 90 GLU A O 1
ATOM 724 N N . PRO A 1 91 ? -2.351 12.770 8.904 1.00 87.31 91 PRO A N 1
ATOM 725 C CA . PRO A 1 91 ? -2.824 12.575 7.542 1.00 87.31 91 PRO A CA 1
ATOM 726 C C . PRO A 1 91 ? -2.145 13.571 6.596 1.00 87.31 91 PRO A C 1
ATOM 728 O O . PRO A 1 91 ? -2.117 14.774 6.853 1.00 87.31 91 PRO A O 1
ATOM 731 N N . ILE A 1 92 ? -1.656 13.079 5.458 1.00 89.62 92 ILE A N 1
ATOM 732 C CA . ILE A 1 92 ? -1.054 13.912 4.405 1.00 89.62 92 ILE A CA 1
ATOM 733 C C . ILE A 1 92 ? -2.107 14.730 3.646 1.00 89.62 92 ILE A C 1
ATOM 735 O O . ILE A 1 92 ? -1.786 15.700 2.961 1.00 89.62 92 ILE A O 1
ATOM 739 N N . GLN A 1 93 ? -3.377 14.328 3.751 1.00 91.38 93 GLN A N 1
ATOM 740 C CA . GLN A 1 93 ? -4.519 15.046 3.206 1.00 91.38 93 GLN A CA 1
ATOM 741 C C . GLN A 1 93 ? -5.786 14.704 3.992 1.00 91.38 93 GLN A C 1
ATOM 743 O O . GLN A 1 93 ? -6.013 13.556 4.370 1.00 91.38 93 GLN A O 1
ATOM 748 N N . VAL A 1 94 ? -6.647 15.701 4.168 1.00 93.69 94 VAL A N 1
ATOM 749 C CA . VAL A 1 94 ? -8.018 15.545 4.661 1.00 93.69 94 VAL A CA 1
ATOM 750 C C . VAL A 1 94 ? -8.969 16.205 3.671 1.00 93.69 94 VAL A C 1
ATOM 752 O O . VAL A 1 94 ? -8.596 17.170 3.000 1.00 93.69 94 VAL A O 1
ATOM 755 N N . GLY A 1 95 ? -10.186 15.692 3.547 1.00 94.38 95 GLY A N 1
ATOM 756 C CA . GLY A 1 95 ? -11.164 16.274 2.637 1.00 94.38 95 GLY A CA 1
ATOM 757 C C . GLY A 1 95 ? -12.527 15.618 2.737 1.00 94.38 95 GLY A C 1
ATOM 758 O O . GLY A 1 95 ? -12.823 14.915 3.698 1.00 94.38 95 GLY A O 1
ATOM 759 N N . GLU A 1 96 ? -13.351 15.854 1.722 1.00 96.88 96 GLU A N 1
ATOM 760 C CA . GLU A 1 96 ? -14.706 15.323 1.625 1.00 96.88 96 GLU A CA 1
ATOM 761 C C . GLU A 1 96 ? -15.002 14.881 0.185 1.00 96.88 96 GLU A C 1
ATOM 763 O O . GLU A 1 96 ? -14.563 15.526 -0.770 1.00 96.88 96 GLU A O 1
ATOM 768 N N . ILE A 1 97 ? -15.731 13.773 0.026 1.00 95.81 97 ILE A N 1
ATOM 769 C CA . ILE A 1 97 ? -16.292 13.316 -1.251 1.00 95.81 97 ILE A CA 1
ATOM 770 C C . ILE A 1 97 ? -17.784 13.090 -1.040 1.00 95.81 97 ILE A C 1
ATOM 772 O O . ILE A 1 97 ? -18.168 12.285 -0.200 1.00 95.81 97 ILE A O 1
ATOM 776 N N . ASP A 1 98 ? -18.623 13.785 -1.807 1.00 93.25 98 ASP A N 1
ATOM 777 C CA . ASP A 1 98 ? -20.084 13.624 -1.784 1.00 93.25 98 ASP A CA 1
ATOM 778 C C . ASP A 1 98 ? -20.700 13.693 -0.366 1.00 93.25 98 ASP A C 1
ATOM 780 O O . ASP A 1 98 ? -21.620 12.945 -0.047 1.00 93.25 98 ASP A O 1
ATOM 784 N N . GLY A 1 99 ? -20.193 14.579 0.502 1.00 92.56 99 GLY A N 1
ATOM 785 C CA . GLY A 1 99 ? -20.663 14.708 1.889 1.00 92.56 99 GLY A CA 1
ATOM 786 C C . GLY A 1 99 ? -20.012 13.746 2.889 1.00 92.56 99 GLY A C 1
ATOM 787 O O . GLY A 1 99 ? -20.340 13.791 4.073 1.00 92.56 99 GLY A O 1
ATOM 788 N N . HIS A 1 100 ? -19.099 12.877 2.446 1.00 93.44 100 HIS A N 1
ATOM 789 C CA . HIS A 1 100 ? -18.397 11.927 3.306 1.00 93.44 100 HIS A CA 1
ATOM 790 C C . HIS A 1 100 ? -16.944 12.366 3.538 1.00 93.44 100 HIS A C 1
ATOM 792 O O . HIS A 1 100 ? -16.165 12.422 2.577 1.00 93.44 100 HIS A O 1
ATOM 798 N N . PRO A 1 101 ? -16.550 12.665 4.790 1.00 94.12 101 PRO A N 1
ATOM 799 C CA . PRO A 1 101 ? -15.186 13.058 5.100 1.00 94.12 101 PRO A CA 1
ATOM 800 C C . PRO A 1 101 ? -14.220 11.886 4.922 1.00 94.12 101 PRO A C 1
ATOM 802 O O . PRO A 1 101 ? -14.575 10.723 5.135 1.00 94.12 101 PRO A O 1
ATOM 805 N N . TYR A 1 102 ? -12.981 12.207 4.564 1.00 94.19 102 TYR A N 1
ATOM 806 C CA . TYR A 1 102 ? -11.898 11.241 4.449 1.00 94.19 102 TYR A CA 1
ATOM 807 C C . TYR A 1 102 ? -10.566 11.796 4.950 1.00 94.19 102 TYR A C 1
ATOM 809 O O . TYR A 1 102 ? -10.335 13.008 5.010 1.00 94.19 102 TYR A O 1
ATOM 817 N N . GLN A 1 103 ? -9.661 10.869 5.241 1.00 93.25 103 GLN A N 1
ATOM 818 C CA . GLN A 1 103 ? -8.260 11.115 5.554 1.00 93.25 103 GLN A CA 1
ATOM 819 C C . GLN A 1 103 ? -7.382 10.250 4.649 1.00 93.25 103 GLN A C 1
ATOM 821 O O . GLN A 1 103 ? -7.761 9.134 4.298 1.00 93.25 103 GLN A O 1
ATOM 826 N N . VAL A 1 104 ? -6.220 10.764 4.254 1.00 93.06 104 VAL A N 1
ATOM 827 C CA . VAL A 1 104 ? -5.226 10.039 3.457 1.00 93.06 104 VAL A CA 1
ATOM 828 C C . VAL A 1 104 ? -3.918 9.990 4.222 1.00 93.06 104 VAL A C 1
ATOM 830 O O . VAL A 1 104 ? -3.461 11.000 4.754 1.00 93.06 104 VAL A O 1
ATOM 833 N N . PHE A 1 105 ? -3.298 8.821 4.215 1.00 89.12 105 PHE A N 1
ATOM 834 C CA . PHE A 1 105 ? -2.014 8.538 4.823 1.00 89.12 105 PHE A CA 1
ATOM 835 C C . PHE A 1 105 ? -1.087 7.903 3.791 1.00 89.12 105 PHE A C 1
ATOM 837 O O . PHE A 1 105 ? -1.530 7.138 2.931 1.00 89.12 105 PHE A O 1
ATOM 844 N N . GLU A 1 106 ? 0.200 8.193 3.924 1.00 87.00 106 GLU A N 1
ATOM 845 C CA . GLU A 1 106 ? 1.272 7.482 3.240 1.00 87.00 106 GLU A CA 1
ATOM 846 C C . GLU A 1 106 ? 2.016 6.627 4.266 1.00 87.00 106 GLU A C 1
ATOM 848 O O . GLU A 1 106 ? 2.355 7.100 5.354 1.00 87.00 106 GLU A O 1
ATOM 853 N N . PHE A 1 107 ? 2.254 5.360 3.939 1.00 80.69 107 PHE A N 1
ATOM 854 C CA . PHE A 1 107 ? 3.029 4.459 4.779 1.00 80.69 107 PHE A CA 1
ATOM 855 C C . PHE A 1 107 ? 3.913 3.576 3.906 1.00 80.69 107 PHE A C 1
ATOM 857 O O . PHE A 1 107 ? 3.408 2.726 3.184 1.00 80.69 107 PHE A O 1
ATOM 864 N N . LEU A 1 108 ? 5.232 3.778 3.986 1.00 80.50 108 LEU A N 1
ATOM 865 C CA . LEU A 1 108 ? 6.224 3.011 3.219 1.00 80.50 108 LEU A CA 1
ATOM 866 C C . LEU A 1 108 ? 5.929 2.974 1.704 1.00 80.50 108 LEU A C 1
ATOM 868 O O . LEU A 1 108 ? 6.079 1.937 1.074 1.00 80.50 108 LEU A O 1
ATOM 872 N N . GLY A 1 109 ? 5.487 4.095 1.123 1.00 83.00 109 GLY A N 1
ATOM 873 C CA . GLY A 1 109 ? 5.148 4.184 -0.303 1.00 83.00 109 GLY A CA 1
ATOM 874 C C . GLY A 1 109 ? 3.731 3.726 -0.668 1.00 83.00 109 GLY A C 1
ATOM 875 O O . GLY A 1 109 ? 3.255 4.060 -1.755 1.00 83.00 109 GLY A O 1
ATOM 876 N N . ASP A 1 110 ? 3.023 3.046 0.238 1.00 88.75 110 ASP A N 1
ATOM 877 C CA . ASP A 1 110 ? 1.606 2.724 0.078 1.00 88.75 110 ASP A CA 1
ATOM 878 C C . ASP A 1 110 ? 0.725 3.914 0.467 1.00 88.75 110 ASP A C 1
ATOM 880 O O . ASP A 1 110 ? 1.009 4.649 1.420 1.00 88.75 110 ASP A O 1
ATOM 884 N N . ILE A 1 111 ? -0.406 4.061 -0.225 1.00 92.25 111 ILE A N 1
ATOM 885 C CA . ILE A 1 111 ? -1.439 5.033 0.128 1.00 92.25 111 ILE A CA 1
ATOM 886 C C . ILE A 1 111 ? -2.629 4.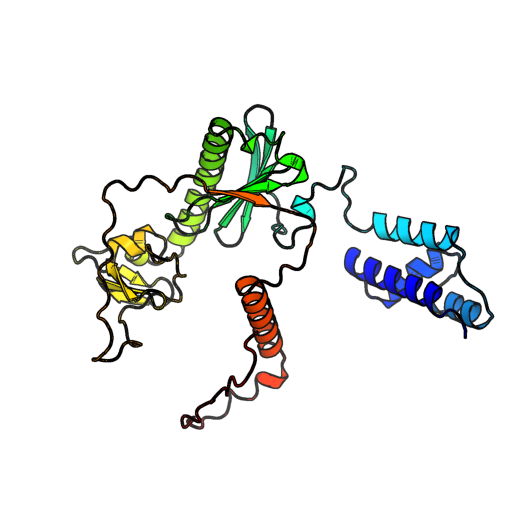337 0.756 1.00 92.25 111 ILE A C 1
ATOM 888 O O . ILE A 1 111 ? -3.208 3.396 0.205 1.00 92.25 111 ILE A O 1
ATOM 892 N N . ARG A 1 112 ? -3.046 4.884 1.893 1.00 91.56 112 ARG A N 1
ATOM 893 C CA . ARG A 1 112 ? -4.237 4.470 2.613 1.00 91.56 112 ARG A CA 1
ATOM 894 C C . ARG A 1 112 ? -5.181 5.652 2.747 1.00 91.56 112 ARG A C 1
ATOM 896 O O . ARG A 1 112 ? -4.849 6.652 3.372 1.00 91.56 112 ARG A O 1
ATOM 903 N N . MET A 1 113 ? -6.366 5.527 2.166 1.00 93.62 113 MET A N 1
ATOM 904 C CA . MET A 1 113 ? -7.452 6.489 2.319 1.00 93.62 113 MET A CA 1
ATOM 905 C C . MET A 1 113 ? -8.550 5.871 3.175 1.00 93.62 113 MET A C 1
ATOM 907 O O . MET A 1 113 ? -8.942 4.728 2.956 1.00 93.62 113 MET A O 1
ATOM 911 N N . GLU A 1 114 ? -9.036 6.605 4.163 1.00 90.94 114 GLU A N 1
ATOM 912 C CA . GLU A 1 114 ? -9.958 6.105 5.178 1.00 90.94 114 GLU A CA 1
ATOM 913 C C . GLU A 1 114 ? -11.127 7.068 5.351 1.00 90.94 114 GLU A C 1
ATOM 915 O O . GLU A 1 114 ? -10.955 8.287 5.308 1.00 90.94 114 GLU A O 1
ATOM 920 N N . GLY A 1 115 ? -12.308 6.507 5.587 1.00 89.75 115 GLY A N 1
ATOM 921 C CA . GLY A 1 115 ? -13.494 7.228 6.029 1.00 89.75 115 GLY A CA 1
ATOM 922 C C . GLY A 1 115 ? -14.342 6.334 6.928 1.00 89.75 115 GLY A C 1
ATOM 923 O O . GLY A 1 115 ? -13.942 5.227 7.288 1.00 89.75 115 GLY A O 1
ATOM 924 N N . GLU A 1 116 ? -15.527 6.799 7.312 1.00 86.44 116 GLU A N 1
ATOM 925 C CA . GLU A 1 116 ? -16.372 6.058 8.252 1.00 86.44 116 GLU A CA 1
ATOM 926 C C . GLU A 1 116 ? -16.799 4.690 7.685 1.00 86.44 116 GLU A C 1
ATOM 928 O O . GLU A 1 116 ? -17.630 4.596 6.780 1.00 86.44 116 GLU A O 1
ATOM 933 N N . GLY A 1 117 ? -16.226 3.610 8.227 1.00 84.50 117 GLY A N 1
ATOM 934 C CA . GLY A 1 117 ? -16.600 2.239 7.884 1.0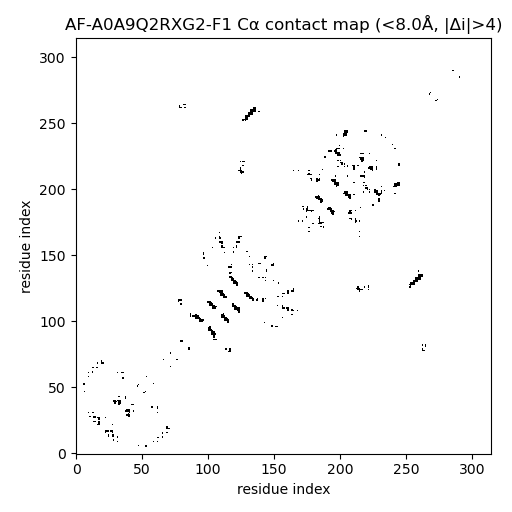0 84.50 117 GLY A CA 1
ATOM 935 C C . GLY A 1 117 ? -16.023 1.698 6.575 1.00 84.50 117 GLY A C 1
ATOM 936 O O . GLY A 1 117 ? -16.451 0.632 6.116 1.00 84.50 117 GLY A O 1
ATOM 937 N N . TRP A 1 118 ? -15.085 2.414 5.950 1.00 91.00 118 TRP A N 1
ATOM 938 C CA . TRP A 1 118 ? -14.432 1.988 4.714 1.00 91.00 118 TRP A CA 1
ATOM 939 C C . TRP A 1 118 ? -12.980 2.466 4.627 1.00 91.00 118 TRP A C 1
ATOM 941 O O . TRP A 1 118 ? -12.591 3.478 5.210 1.00 91.00 118 TRP A O 1
ATOM 951 N N . ARG A 1 119 ? -12.170 1.743 3.854 1.00 91.62 119 ARG A N 1
ATOM 952 C CA . ARG A 1 119 ? -10.811 2.158 3.492 1.00 91.62 119 ARG A CA 1
ATOM 953 C C . ARG A 1 119 ? -10.463 1.750 2.069 1.00 91.62 119 ARG A C 1
ATOM 955 O O . ARG A 1 119 ? -10.979 0.759 1.563 1.00 91.62 119 ARG A O 1
ATOM 962 N N . ILE A 1 120 ? -9.570 2.499 1.441 1.00 93.12 120 ILE A N 1
ATOM 963 C CA . ILE A 1 120 ? -8.989 2.203 0.134 1.00 93.12 120 ILE A CA 1
ATOM 964 C C . ILE A 1 120 ? -7.477 2.105 0.304 1.00 93.12 120 ILE A C 1
ATOM 966 O O . ILE A 1 120 ? -6.855 2.990 0.890 1.00 93.12 120 ILE A O 1
ATOM 970 N N . LEU A 1 121 ? -6.905 1.021 -0.205 1.00 91.88 121 LEU A N 1
ATOM 971 C CA . LEU A 1 121 ? -5.477 0.739 -0.205 1.00 91.88 121 LEU A CA 1
ATOM 972 C C . LEU A 1 121 ? -4.974 0.772 -1.647 1.00 91.88 121 LEU A C 1
ATOM 974 O O . LEU A 1 121 ? -5.522 0.086 -2.513 1.00 91.88 121 LEU A O 1
ATOM 978 N N . ILE A 1 122 ? -3.935 1.561 -1.898 1.00 92.00 122 ILE A N 1
ATOM 979 C CA . ILE A 1 122 ? -3.209 1.583 -3.166 1.00 92.00 122 ILE 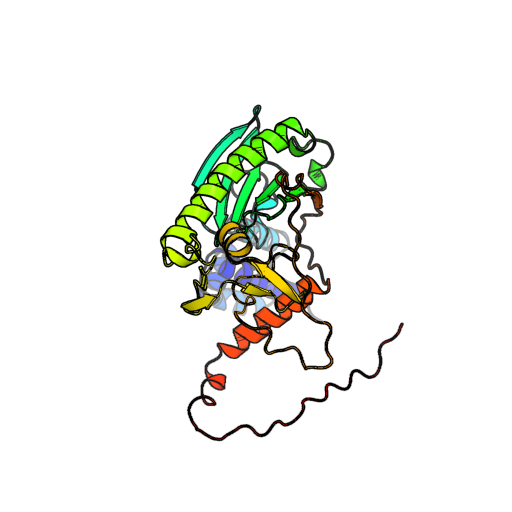A CA 1
ATOM 980 C C . ILE A 1 122 ? -1.755 1.247 -2.860 1.00 92.00 122 ILE A C 1
ATOM 982 O O . ILE A 1 122 ? -1.095 1.985 -2.133 1.00 92.00 122 ILE A O 1
ATOM 986 N N . GLY A 1 123 ? -1.287 0.130 -3.417 1.00 89.12 123 GLY A N 1
ATOM 987 C CA . GLY A 1 123 ? 0.081 -0.337 -3.217 1.00 89.12 123 GLY A CA 1
ATOM 988 C C . GLY A 1 123 ? 1.125 0.532 -3.919 1.00 89.12 123 GLY A C 1
ATOM 989 O O . GLY A 1 123 ? 0.821 1.220 -4.903 1.00 89.12 123 GLY A O 1
ATOM 990 N N . GLU A 1 124 ? 2.364 0.440 -3.445 1.00 88.56 124 GLU A N 1
ATOM 991 C CA . GLU A 1 124 ? 3.538 1.135 -3.977 1.00 88.56 124 GLU A CA 1
ATOM 992 C C . GLU A 1 124 ? 3.685 0.939 -5.494 1.00 88.56 124 GLU A C 1
ATOM 994 O O . GLU A 1 124 ? 3.856 1.909 -6.236 1.00 88.56 124 GLU A O 1
ATOM 999 N N . ALA A 1 125 ? 3.548 -0.299 -5.986 1.00 86.75 125 ALA A N 1
ATOM 1000 C CA . ALA A 1 125 ? 3.703 -0.596 -7.408 1.00 86.75 125 ALA A CA 1
ATOM 1001 C C . ALA A 1 125 ? 2.611 0.067 -8.259 1.00 86.75 125 ALA A C 1
ATOM 1003 O O . ALA A 1 125 ? 1.431 0.054 -7.898 1.00 86.75 125 ALA A O 1
ATOM 1004 N N . ASP A 1 126 ? 2.988 0.586 -9.428 1.00 83.94 126 ASP A N 1
ATOM 1005 C CA . ASP A 1 126 ? 2.079 1.331 -10.309 1.00 83.94 126 ASP A CA 1
ATOM 1006 C C . ASP A 1 126 ? 0.922 0.474 -10.846 1.00 83.94 126 ASP A C 1
ATOM 1008 O O . ASP A 1 126 ? -0.196 0.952 -1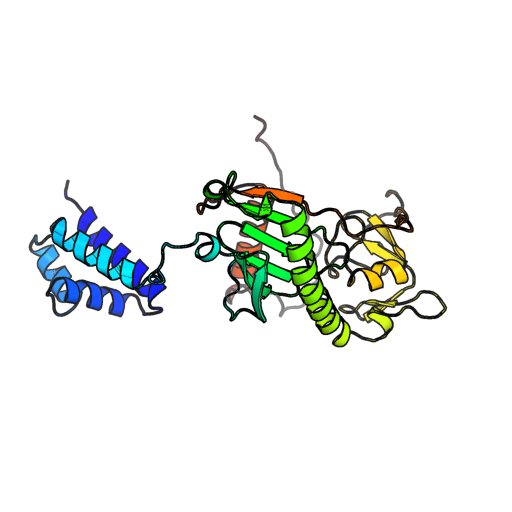1.027 1.00 83.94 126 ASP A O 1
ATOM 1012 N N . LEU A 1 127 ? 1.177 -0.820 -11.036 1.00 81.94 127 LEU A N 1
ATOM 1013 C CA . LEU A 1 127 ? 0.201 -1.810 -11.484 1.00 81.94 127 LEU A CA 1
ATOM 1014 C C . LEU A 1 127 ? -0.555 -2.485 -10.328 1.00 81.94 127 LEU A C 1
ATOM 1016 O O . LEU A 1 127 ? -1.336 -3.405 -10.576 1.00 81.94 127 LEU A O 1
ATOM 1020 N N . SER A 1 128 ? -0.352 -2.049 -9.079 1.00 82.81 128 SER A N 1
ATOM 1021 C CA . SER A 1 128 ? -1.097 -2.583 -7.936 1.00 82.81 128 SER A CA 1
ATOM 1022 C C . SER A 1 128 ? -2.593 -2.321 -8.104 1.00 82.81 128 SER A C 1
ATOM 1024 O O . SER A 1 128 ? -3.024 -1.181 -8.284 1.00 82.81 128 SER A O 1
ATOM 1026 N N . GLN A 1 129 ? -3.400 -3.377 -8.000 1.00 88.19 129 GLN A N 1
ATOM 1027 C CA . GLN A 1 129 ? -4.854 -3.252 -7.967 1.00 88.19 129 GLN A CA 1
ATOM 1028 C C . GLN A 1 129 ? -5.283 -2.525 -6.680 1.00 88.19 129 GLN A C 1
ATOM 1030 O O . GLN A 1 129 ? -4.933 -2.990 -5.592 1.00 88.19 129 GLN A O 1
ATOM 1035 N N . PRO A 1 130 ? -6.069 -1.435 -6.767 1.00 92.38 130 PRO A N 1
ATOM 1036 C CA . PRO A 1 130 ? -6.644 -0.809 -5.584 1.00 92.38 130 PRO A CA 1
ATOM 1037 C C . PRO A 1 130 ? -7.552 -1.788 -4.837 1.00 92.38 130 PRO A C 1
ATOM 1039 O O . PRO A 1 130 ? -8.355 -2.494 -5.452 1.00 92.38 130 PRO A O 1
ATOM 1042 N N . VAL A 1 131 ? -7.466 -1.809 -3.510 1.00 92.44 131 VAL A N 1
ATOM 1043 C CA . VAL A 1 131 ? -8.330 -2.635 -2.660 1.00 92.44 131 VAL A CA 1
ATOM 1044 C C . VAL A 1 131 ? -9.242 -1.726 -1.855 1.00 92.44 131 VAL A C 1
ATOM 1046 O O . VAL A 1 131 ? -8.777 -0.902 -1.074 1.00 92.44 131 VAL A O 1
ATOM 1049 N N . VAL A 1 132 ? -10.546 -1.887 -2.040 1.00 93.62 132 VAL A N 1
ATOM 1050 C CA . VAL A 1 132 ? -11.579 -1.232 -1.241 1.00 93.62 132 VAL A CA 1
ATOM 1051 C C . VAL A 1 132 ? -12.024 -2.214 -0.179 1.00 93.62 132 VAL A C 1
ATOM 1053 O O . VAL A 1 132 ? -12.424 -3.336 -0.485 1.00 93.62 132 VAL A O 1
ATOM 1056 N N . GLU A 1 133 ? -11.993 -1.796 1.071 1.00 91.62 133 GLU A N 1
ATOM 1057 C CA . GLU A 1 133 ? -12.500 -2.590 2.171 1.00 91.62 133 GLU A CA 1
ATOM 1058 C C . GLU A 1 133 ? -13.656 -1.880 2.854 1.00 91.62 133 GLU A C 1
ATOM 1060 O O . GLU A 1 133 ? -13.575 -0.696 3.176 1.00 91.62 133 GLU A O 1
ATOM 1065 N N . ILE A 1 134 ? -14.727 -2.631 3.082 1.00 90.12 134 ILE A N 1
ATOM 1066 C CA . ILE A 1 134 ? -15.930 -2.175 3.767 1.00 90.12 134 ILE A CA 1
ATOM 1067 C C . ILE A 1 134 ? -16.077 -2.996 5.036 1.00 90.12 134 ILE A C 1
ATOM 1069 O O . ILE A 1 134 ? -16.052 -4.229 5.001 1.00 90.12 134 ILE A O 1
ATOM 1073 N N . GLU A 1 135 ? -16.251 -2.326 6.167 1.00 83.81 135 GLU A N 1
ATOM 1074 C CA . GLU A 1 135 ? -16.482 -3.020 7.424 1.00 83.81 135 GLU A CA 1
ATOM 1075 C C . GLU A 1 135 ? -17.798 -3.799 7.389 1.00 83.81 135 GLU A C 1
ATOM 1077 O O . GLU A 1 135 ? -18.810 -3.351 6.848 1.00 83.81 135 GLU A O 1
ATOM 1082 N N . THR A 1 136 ? -17.821 -4.961 8.039 1.00 81.81 136 THR A N 1
ATOM 1083 C CA . THR A 1 136 ? -19.023 -5.808 8.107 1.00 81.81 136 THR A CA 1
ATOM 1084 C C . THR A 1 136 ? -20.231 -5.064 8.691 1.00 81.81 136 THR A C 1
ATOM 1086 O O . THR A 1 136 ? -21.352 -5.231 8.206 1.00 81.81 136 THR A O 1
ATOM 1089 N N . THR A 1 137 ? -20.008 -4.203 9.686 1.00 81.06 137 THR A N 1
ATOM 1090 C CA . THR A 1 137 ? -21.017 -3.317 10.297 1.00 81.06 137 THR A CA 1
ATOM 1091 C C . THR A 1 137 ? -21.550 -2.266 9.324 1.00 81.06 137 THR A C 1
ATOM 1093 O O . THR A 1 137 ? -22.720 -1.899 9.413 1.00 81.06 137 THR A O 1
ATOM 1096 N N . HIS A 1 138 ? -20.724 -1.842 8.367 1.00 83.75 138 HIS A N 1
ATOM 1097 C CA . HIS A 1 138 ? -21.030 -0.811 7.377 1.00 83.75 138 HIS A CA 1
ATOM 1098 C C . HIS A 1 138 ? -21.401 -1.378 5.996 1.00 83.75 138 HIS A C 1
ATOM 1100 O O . HIS A 1 138 ? -21.630 -0.640 5.037 1.00 83.75 138 HIS A O 1
ATOM 1106 N N . ARG A 1 139 ? -21.519 -2.708 5.876 1.00 86.38 139 ARG A N 1
ATOM 1107 C CA . ARG A 1 139 ? -21.730 -3.409 4.601 1.00 86.38 139 ARG A CA 1
ATOM 1108 C C . ARG A 1 139 ? -22.902 -2.866 3.782 1.00 86.38 139 ARG A C 1
ATOM 1110 O O . ARG A 1 139 ? -22.833 -2.882 2.563 1.00 86.38 139 ARG A O 1
ATOM 1117 N N . LYS A 1 140 ? -23.989 -2.425 4.422 1.00 88.12 140 LYS A N 1
ATOM 1118 C CA . LYS A 1 140 ? -25.216 -1.995 3.721 1.00 88.12 140 LYS A CA 1
ATOM 1119 C C . LYS A 1 140 ? -25.308 -0.489 3.473 1.00 88.12 140 LYS A C 1
ATOM 1121 O O . LYS A 1 140 ? -26.061 -0.079 2.602 1.00 88.12 140 LYS A O 1
ATOM 1126 N N . ASN A 1 141 ? -24.613 0.315 4.268 1.00 90.00 141 ASN A N 1
ATOM 1127 C CA . ASN A 1 141 ? -24.771 1.770 4.333 1.00 90.00 141 ASN A CA 1
ATOM 1128 C C . ASN A 1 141 ? -23.480 2.535 4.018 1.00 90.00 141 ASN A C 1
ATOM 1130 O O . ASN A 1 141 ? -23.516 3.758 3.960 1.00 90.00 141 ASN A O 1
ATOM 1134 N N . SER A 1 142 ? -22.359 1.841 3.808 1.00 90.94 142 SER A N 1
ATOM 1135 C CA . SER A 1 142 ? -21.104 2.477 3.414 1.00 90.94 142 SER A CA 1
ATOM 1136 C C . SER A 1 142 ? -21.237 3.171 2.052 1.00 90.94 142 SER A C 1
ATOM 1138 O O . SER A 1 142 ? -21.767 2.548 1.120 1.00 90.94 142 SER A O 1
ATOM 1140 N N . PRO A 1 143 ? -20.708 4.401 1.892 1.00 93.00 143 PRO A N 1
ATOM 1141 C CA . PRO A 1 143 ? -20.644 5.074 0.594 1.00 93.00 143 PRO A CA 1
ATOM 1142 C C . PRO A 1 143 ? -19.774 4.310 -0.413 1.00 93.00 143 PRO A C 1
ATOM 1144 O O . PRO A 1 143 ? -20.002 4.393 -1.615 1.00 93.00 143 PRO A O 1
ATOM 1147 N N . ALA A 1 144 ? -18.846 3.470 0.060 1.00 92.94 144 ALA A N 1
ATOM 1148 C CA . ALA A 1 144 ? -18.023 2.606 -0.784 1.00 92.94 144 ALA A CA 1
ATOM 1149 C C . ALA A 1 144 ? -18.811 1.483 -1.495 1.00 92.94 144 ALA A C 1
ATOM 1151 O O . ALA A 1 144 ? -18.244 0.765 -2.315 1.00 92.94 144 ALA A O 1
ATOM 1152 N N . ASN A 1 145 ? -20.114 1.334 -1.222 1.00 92.12 145 ASN A N 1
ATOM 1153 C CA . ASN A 1 145 ? -21.000 0.500 -2.038 1.00 92.12 145 ASN A CA 1
ATOM 1154 C C . ASN A 1 145 ? -21.389 1.162 -3.372 1.00 92.12 145 ASN A C 1
ATOM 1156 O O . ASN A 1 145 ? -21.863 0.462 -4.266 1.00 92.12 145 ASN A O 1
ATOM 1160 N N . ASP A 1 146 ? -21.225 2.482 -3.514 1.00 93.75 146 ASP A N 1
ATOM 1161 C CA . ASP A 1 146 ? -21.461 3.196 -4.770 1.00 93.75 146 ASP A CA 1
ATOM 1162 C C . ASP A 1 146 ? -20.173 3.223 -5.620 1.00 93.75 146 ASP A C 1
ATOM 1164 O O . ASP A 1 146 ? -19.186 3.858 -5.231 1.00 93.75 146 ASP A O 1
ATOM 1168 N N . PRO A 1 147 ? -20.161 2.602 -6.817 1.00 92.31 147 PRO A N 1
ATOM 1169 C CA . PRO A 1 147 ? -19.010 2.643 -7.715 1.00 92.31 147 PRO A CA 1
ATOM 1170 C C . PRO A 1 147 ? -18.576 4.061 -8.108 1.00 92.31 147 PRO A C 1
ATOM 1172 O O . PRO A 1 147 ? -17.398 4.280 -8.388 1.00 92.31 147 PRO A O 1
ATOM 1175 N N . ARG A 1 148 ? -19.495 5.038 -8.135 1.00 94.00 148 ARG A N 1
ATOM 1176 C CA . ARG A 1 148 ? -19.158 6.437 -8.448 1.00 94.00 148 ARG A CA 1
ATOM 1177 C C . ARG A 1 148 ? -18.353 7.078 -7.327 1.00 94.00 148 ARG A C 1
ATOM 1179 O O . ARG A 1 148 ? -17.365 7.754 -7.608 1.00 94.00 148 ARG A O 1
ATOM 1186 N N . PHE A 1 149 ? -18.757 6.837 -6.082 1.00 95.44 149 PHE A N 1
ATOM 1187 C CA . PHE A 1 149 ? -18.014 7.270 -4.904 1.00 95.44 149 PHE A CA 1
ATOM 1188 C C . PHE A 1 149 ? -16.621 6.632 -4.884 1.00 95.44 149 PHE A C 1
ATOM 1190 O O . PHE A 1 149 ? -15.621 7.339 -4.773 1.00 95.44 149 PHE A O 1
ATOM 1197 N N . VAL A 1 150 ? -16.548 5.310 -5.085 1.00 94.69 150 VAL A N 1
ATOM 1198 C CA . VAL A 1 150 ? -15.275 4.575 -5.151 1.00 94.69 150 VAL A CA 1
ATOM 1199 C C . VAL A 1 150 ? -14.374 5.125 -6.253 1.00 94.69 150 VAL A C 1
ATOM 1201 O O . VAL A 1 150 ? -13.194 5.341 -6.006 1.00 94.69 150 VAL A O 1
ATOM 1204 N N . GLY A 1 151 ? -14.912 5.409 -7.443 1.00 94.12 151 GLY A N 1
ATOM 1205 C CA . GLY A 1 151 ? -14.145 5.995 -8.543 1.00 94.12 151 GLY A CA 1
ATOM 1206 C C . GLY A 1 151 ? -13.483 7.322 -8.162 1.00 94.12 151 GLY A C 1
ATOM 1207 O O . GLY A 1 151 ? -12.277 7.475 -8.350 1.00 94.12 151 GLY A O 1
ATOM 1208 N N . LYS A 1 152 ? -14.240 8.244 -7.551 1.00 95.81 152 LYS A N 1
ATOM 1209 C CA . LYS A 1 152 ? -13.704 9.526 -7.055 1.00 95.81 152 LYS A CA 1
ATOM 1210 C C . LYS A 1 152 ? -12.652 9.318 -5.965 1.00 95.81 152 LYS A C 1
ATOM 1212 O O . LYS A 1 152 ? -11.604 9.953 -5.986 1.00 95.81 152 LYS A O 1
ATOM 1217 N N . ALA A 1 153 ? -12.915 8.424 -5.015 1.00 95.88 153 ALA A N 1
ATOM 1218 C CA . ALA A 1 153 ? -11.999 8.161 -3.910 1.00 95.88 153 ALA A CA 1
ATOM 1219 C C . ALA A 1 153 ? -10.682 7.522 -4.389 1.00 95.88 153 ALA A C 1
ATOM 1221 O O . ALA A 1 153 ? -9.604 7.932 -3.964 1.00 95.88 153 ALA A O 1
ATOM 1222 N N . VAL A 1 154 ? -10.747 6.587 -5.343 1.00 94.69 154 VAL A N 1
ATOM 1223 C CA . VAL A 1 154 ? -9.566 5.996 -5.992 1.00 94.69 154 VAL A CA 1
ATOM 1224 C C . VAL A 1 154 ? -8.782 7.040 -6.789 1.00 94.69 154 VAL A C 1
ATOM 1226 O O . VAL A 1 154 ? -7.558 6.987 -6.786 1.00 94.69 154 VAL A O 1
ATOM 1229 N N . GLU A 1 155 ? -9.436 8.012 -7.427 1.00 94.56 155 GLU A N 1
ATOM 1230 C CA . GLU A 1 155 ? -8.750 9.114 -8.116 1.00 94.56 155 GLU A CA 1
ATOM 1231 C C . GLU A 1 155 ? -7.965 10.008 -7.139 1.00 94.56 155 GLU A C 1
ATOM 1233 O O . GLU A 1 155 ? -6.795 10.332 -7.381 1.00 94.56 155 GLU A O 1
ATOM 1238 N N . VAL A 1 156 ? -8.569 10.352 -5.995 1.00 95.44 156 VAL A N 1
ATOM 1239 C CA . VAL A 1 156 ? -7.892 11.119 -4.936 1.00 95.44 156 VAL A CA 1
ATOM 1240 C C . VAL A 1 156 ? -6.697 10.344 -4.383 1.00 95.44 156 VAL A C 1
ATOM 1242 O O . VAL A 1 156 ? -5.576 10.862 -4.371 1.00 95.44 156 VAL A O 1
ATOM 1245 N N . ALA A 1 157 ? -6.911 9.097 -3.959 1.00 94.50 157 ALA A N 1
ATOM 1246 C CA . ALA A 1 157 ? -5.846 8.253 -3.427 1.00 94.50 157 ALA A CA 1
ATOM 1247 C C . ALA A 1 157 ? -4.753 7.992 -4.481 1.00 94.50 157 ALA A C 1
ATOM 1249 O O . ALA A 1 157 ? -3.565 8.051 -4.173 1.00 94.50 157 ALA A O 1
ATOM 1250 N N . GLY A 1 158 ? -5.136 7.782 -5.742 1.00 93.50 158 GLY A N 1
ATOM 1251 C CA . GLY A 1 158 ? -4.224 7.549 -6.861 1.00 93.50 158 GLY A CA 1
ATOM 1252 C C . GLY A 1 158 ? -3.343 8.757 -7.169 1.00 93.50 158 GLY A C 1
ATOM 1253 O O . GLY A 1 158 ? -2.163 8.595 -7.474 1.00 93.50 158 GLY A O 1
ATOM 1254 N N . THR A 1 159 ? -3.868 9.973 -7.003 1.00 94.56 159 THR A N 1
ATOM 1255 C CA . THR A 1 159 ? -3.072 11.204 -7.112 1.00 94.56 159 THR A CA 1
ATOM 1256 C C . THR A 1 159 ? -1.978 11.258 -6.047 1.00 94.56 159 THR A C 1
ATOM 1258 O O . THR A 1 159 ? -0.850 11.654 -6.341 1.00 94.56 159 THR A O 1
ATOM 1261 N N . GLN A 1 160 ? -2.284 10.853 -4.812 1.00 94.56 160 GLN A N 1
ATOM 1262 C CA . GLN A 1 160 ? -1.279 10.787 -3.748 1.00 94.56 160 GLN A CA 1
ATOM 1263 C C . GLN A 1 160 ? -0.289 9.641 -3.978 1.00 94.56 160 GLN A C 1
ATOM 1265 O O . GLN A 1 160 ? 0.908 9.832 -3.786 1.00 94.56 160 GLN A O 1
ATOM 1270 N N . ALA A 1 161 ? -0.743 8.506 -4.516 1.00 92.94 161 ALA A N 1
ATOM 1271 C CA . ALA A 1 161 ? 0.134 7.380 -4.836 1.00 92.94 161 ALA A CA 1
ATOM 1272 C C . ALA A 1 161 ? 1.135 7.758 -5.930 1.00 92.94 161 ALA A C 1
ATOM 1274 O O . ALA A 1 161 ? 2.321 7.468 -5.818 1.00 92.94 161 ALA A O 1
ATOM 1275 N N . ALA A 1 162 ? 0.692 8.496 -6.950 1.00 92.00 162 ALA A N 1
ATOM 1276 C CA . ALA A 1 162 ? 1.576 9.022 -7.983 1.00 92.00 162 ALA A CA 1
ATOM 1277 C C . ALA A 1 162 ? 2.655 9.960 -7.409 1.00 92.00 162 ALA A C 1
ATOM 1279 O O . ALA A 1 162 ? 3.797 9.924 -7.867 1.00 92.00 162 ALA A O 1
ATOM 1280 N N . LYS A 1 163 ? 2.326 10.773 -6.394 1.00 92.31 163 LYS A N 1
ATOM 1281 C CA . LYS A 1 163 ? 3.308 11.632 -5.710 1.00 92.31 163 LYS A CA 1
ATOM 1282 C C . LYS A 1 163 ? 4.302 10.820 -4.884 1.00 92.31 163 LYS A C 1
ATOM 1284 O O . LYS A 1 163 ? 5.497 11.063 -5.018 1.00 92.31 163 LYS A O 1
ATOM 1289 N N . ALA A 1 164 ? 3.830 9.850 -4.099 1.00 90.94 164 ALA A N 1
ATOM 1290 C CA . ALA A 1 164 ? 4.692 8.962 -3.316 1.00 90.94 164 ALA A CA 1
ATOM 1291 C C . ALA A 1 164 ? 5.674 8.207 -4.229 1.00 90.94 164 ALA A C 1
ATOM 1293 O O . ALA A 1 164 ? 6.888 8.267 -4.042 1.00 90.94 164 ALA A O 1
ATOM 1294 N N . ARG A 1 165 ? 5.166 7.618 -5.320 1.00 90.88 165 ARG A N 1
ATOM 1295 C CA . ARG A 1 165 ? 5.977 6.952 -6.352 1.00 90.88 165 ARG A CA 1
ATOM 1296 C C . ARG A 1 165 ? 6.999 7.882 -6.994 1.00 90.88 165 ARG A C 1
ATOM 1298 O O . ARG A 1 165 ? 8.133 7.474 -7.224 1.00 90.88 165 ARG A O 1
ATOM 1305 N N . ALA A 1 166 ? 6.616 9.124 -7.295 1.00 90.56 166 ALA A N 1
ATOM 1306 C CA . ALA A 1 166 ? 7.539 10.116 -7.837 1.00 90.56 166 ALA A CA 1
ATOM 1307 C C . ALA A 1 166 ? 8.647 10.480 -6.834 1.00 90.56 166 ALA A C 1
ATOM 1309 O O . ALA A 1 166 ? 9.789 10.661 -7.252 1.00 90.56 166 ALA A O 1
ATOM 1310 N N . GLY A 1 167 ? 8.324 10.541 -5.537 1.00 89.81 167 GLY A N 1
ATOM 1311 C CA . GLY A 1 167 ? 9.294 10.706 -4.453 1.00 89.81 167 GLY A CA 1
ATOM 1312 C C . GLY A 1 167 ? 10.309 9.565 -4.427 1.00 89.81 167 GLY A C 1
ATOM 1313 O O . GLY A 1 167 ? 11.499 9.813 -4.609 1.00 89.81 167 GLY A O 1
ATOM 1314 N N . ILE A 1 168 ? 9.836 8.318 -4.346 1.00 88.06 168 ILE A N 1
ATOM 1315 C CA . ILE A 1 168 ? 10.681 7.108 -4.377 1.00 88.06 168 ILE A CA 1
ATOM 1316 C C . ILE A 1 168 ? 11.580 7.098 -5.621 1.00 88.06 168 ILE A C 1
ATOM 1318 O O . ILE A 1 168 ? 12.795 6.927 -5.541 1.00 88.06 168 ILE A O 1
ATOM 1322 N N . ALA A 1 169 ? 10.989 7.344 -6.790 1.00 88.88 169 ALA A N 1
ATOM 1323 C CA . ALA A 1 169 ? 11.697 7.365 -8.064 1.00 88.88 169 ALA A CA 1
ATOM 1324 C C . ALA A 1 169 ? 12.758 8.479 -8.160 1.00 88.88 169 ALA A C 1
ATOM 1326 O O . ALA A 1 169 ? 13.685 8.356 -8.964 1.00 88.88 169 ALA A O 1
ATOM 1327 N N . SER A 1 170 ? 12.619 9.564 -7.389 1.00 88.94 170 SER A N 1
ATOM 1328 C CA . SER A 1 170 ? 13.572 10.680 -7.377 1.00 88.94 170 SER A CA 1
ATOM 1329 C C . SER A 1 170 ? 14.862 10.365 -6.617 1.00 88.94 170 SER A C 1
ATOM 1331 O O . SER A 1 170 ? 15.911 10.901 -6.976 1.00 88.94 170 SER A O 1
ATOM 1333 N N . ASP A 1 171 ? 14.800 9.443 -5.654 1.00 89.25 171 ASP A N 1
ATOM 1334 C CA . ASP A 1 171 ? 15.961 8.969 -4.894 1.00 89.25 171 ASP A CA 1
ATOM 1335 C C . ASP A 1 171 ? 16.793 7.942 -5.678 1.00 89.25 171 ASP A C 1
ATOM 1337 O O . ASP A 1 171 ? 17.939 7.643 -5.334 1.00 89.25 171 ASP A O 1
ATOM 1341 N N . TRP A 1 172 ? 16.236 7.390 -6.756 1.00 92.62 172 TRP A N 1
ATOM 1342 C CA . TRP A 1 172 ? 16.896 6.374 -7.565 1.00 92.62 172 TRP A CA 1
ATOM 1343 C C . TRP A 1 172 ? 17.776 6.969 -8.670 1.00 92.62 172 TRP A C 1
ATOM 1345 O O . TRP A 1 172 ? 17.510 8.057 -9.196 1.00 92.62 172 TRP A O 1
ATOM 1355 N N . PRO A 1 173 ? 18.803 6.227 -9.132 1.00 91.81 173 PRO A N 1
ATOM 1356 C CA . PRO A 1 173 ? 19.522 6.587 -10.343 1.00 91.81 173 PRO A CA 1
ATOM 1357 C C . PRO A 1 173 ? 18.560 6.812 -11.514 1.00 91.81 173 PRO A C 1
ATOM 1359 O O . PRO A 1 173 ? 17.651 6.024 -11.765 1.00 91.81 173 PRO A O 1
ATOM 1362 N N . ARG A 1 174 ? 18.815 7.836 -12.336 1.00 91.12 174 ARG A N 1
ATOM 1363 C CA . ARG A 1 174 ? 17.978 8.148 -13.515 1.00 91.12 174 ARG A CA 1
ATOM 1364 C C . ARG A 1 174 ? 17.747 6.944 -14.442 1.00 91.12 174 ARG A C 1
ATOM 1366 O O . ARG A 1 174 ? 16.740 6.876 -15.141 1.00 91.12 174 ARG A O 1
ATOM 1373 N N . ARG A 1 175 ? 18.703 6.014 -14.501 1.00 94.38 175 ARG A N 1
ATOM 1374 C CA . ARG A 1 175 ? 18.618 4.807 -15.334 1.00 94.38 175 ARG A CA 1
ATOM 1375 C C . ARG A 1 175 ? 17.776 3.692 -14.724 1.00 94.38 175 ARG A C 1
ATOM 1377 O O . ARG A 1 175 ? 17.450 2.764 -15.447 1.00 94.38 175 ARG A O 1
ATOM 1384 N N . SER A 1 176 ? 17.368 3.805 -13.467 1.00 94.88 176 SER A N 1
ATOM 1385 C CA . SER A 1 176 ? 16.400 2.906 -12.834 1.00 94.88 176 SER A CA 1
ATOM 1386 C C . SER A 1 176 ? 14.972 3.184 -13.299 1.00 94.88 176 SER A C 1
ATOM 1388 O O . SER A 1 176 ? 14.156 2.275 -13.352 1.00 94.88 176 SER A O 1
ATOM 1390 N N . THR A 1 177 ? 14.672 4.423 -13.691 1.00 92.50 177 THR A N 1
ATOM 1391 C CA . THR A 1 177 ? 13.325 4.844 -14.118 1.00 92.50 177 THR A CA 1
ATOM 1392 C C . THR A 1 177 ? 13.231 5.087 -15.622 1.00 92.50 177 THR A C 1
ATOM 1394 O O . THR A 1 177 ? 12.140 5.093 -16.192 1.00 92.50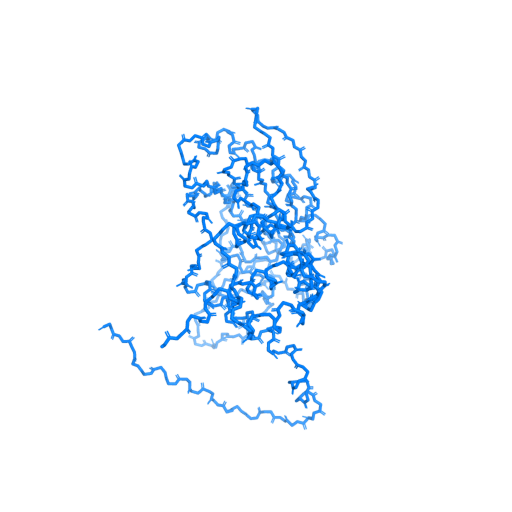 177 THR A O 1
ATOM 1397 N N . LYS A 1 178 ? 14.372 5.277 -16.302 1.00 93.44 178 LYS A N 1
ATOM 1398 C CA . LYS A 1 178 ? 14.423 5.556 -17.740 1.00 93.44 178 LYS A CA 1
ATOM 1399 C C . LYS A 1 178 ? 15.425 4.658 -18.478 1.00 93.44 178 LYS A C 1
ATOM 1401 O O . LYS A 1 178 ? 16.629 4.965 -18.449 1.00 93.44 178 LYS A O 1
ATOM 1406 N N . PRO A 1 179 ? 14.935 3.649 -19.228 1.00 94.06 179 PRO A N 1
ATOM 1407 C CA . PRO A 1 179 ? 15.770 2.816 -20.084 1.00 94.06 179 PRO A CA 1
ATOM 1408 C C . PRO A 1 179 ? 16.627 3.635 -21.053 1.00 94.06 179 PRO A C 1
ATOM 1410 O O . PRO A 1 179 ? 16.248 4.731 -21.488 1.00 94.06 179 PRO A O 1
ATOM 1413 N N . ASN A 1 180 ? 17.805 3.116 -21.389 1.00 93.81 180 ASN A N 1
ATOM 1414 C CA . ASN A 1 180 ? 18.636 3.678 -22.450 1.00 93.81 180 ASN A CA 1
ATOM 1415 C C . ASN A 1 180 ? 18.146 3.237 -23.848 1.00 93.81 180 ASN A C 1
ATOM 1417 O O . ASN A 1 180 ? 17.135 2.552 -23.984 1.00 93.81 180 ASN A O 1
ATOM 1421 N N . ALA A 1 181 ? 18.865 3.628 -24.906 1.00 93.69 181 ALA A N 1
ATOM 1422 C CA . ALA A 1 181 ? 18.499 3.285 -26.286 1.00 93.69 181 ALA A CA 1
ATOM 1423 C C . ALA A 1 181 ? 18.508 1.769 -26.581 1.00 93.69 181 ALA A C 1
ATOM 1425 O O . ALA A 1 181 ? 17.873 1.338 -27.536 1.00 93.69 181 ALA A O 1
ATOM 1426 N N . LYS A 1 182 ? 19.207 0.971 -25.765 1.00 94.00 182 LYS A N 1
ATOM 1427 C CA . LYS A 1 182 ? 19.238 -0.497 -25.835 1.00 94.00 182 LYS A CA 1
ATOM 1428 C C . LYS A 1 182 ? 18.177 -1.159 -24.943 1.00 94.00 182 LYS A C 1
ATOM 1430 O O . LYS A 1 182 ? 18.107 -2.379 -24.896 1.00 94.00 182 LYS A O 1
ATOM 1435 N N . GLY A 1 183 ? 17.370 -0.372 -24.228 1.00 94.62 183 GLY A N 1
ATOM 1436 C CA . GLY A 1 183 ? 16.393 -0.873 -23.261 1.00 94.62 183 GLY A CA 1
ATOM 1437 C C . GLY A 1 183 ? 16.980 -1.218 -21.889 1.00 94.62 183 GLY A C 1
ATOM 1438 O O . GLY A 1 183 ? 16.247 -1.721 -21.044 1.00 94.62 183 GLY A O 1
ATOM 1439 N N . GLU A 1 184 ? 18.261 -0.933 -21.641 1.00 96.94 184 GLU A N 1
ATOM 1440 C CA . GL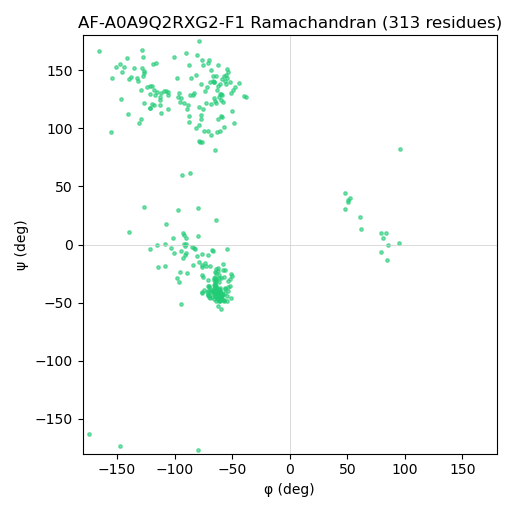U A 1 184 ? 18.918 -1.242 -20.367 1.00 96.94 184 GLU A CA 1
ATOM 1441 C C . GLU A 1 184 ? 18.517 -0.239 -19.282 1.00 96.94 184 GLU A C 1
ATOM 1443 O O . GLU A 1 184 ? 18.473 0.977 -19.519 1.00 96.94 184 GLU A O 1
ATOM 1448 N N . VAL A 1 185 ? 18.264 -0.764 -18.087 1.00 97.25 185 VAL A N 1
ATOM 1449 C CA . VAL A 1 185 ? 17.976 -0.020 -16.854 1.00 97.25 185 VAL A CA 1
ATOM 1450 C C . VAL A 1 185 ? 18.909 -0.484 -15.739 1.00 97.25 185 VAL A C 1
ATOM 1452 O O . VAL A 1 185 ? 19.493 -1.558 -15.851 1.00 97.25 185 VAL A O 1
ATOM 1455 N N . ILE A 1 186 ? 19.057 0.327 -14.688 1.00 97.00 186 ILE A N 1
ATOM 1456 C CA . ILE A 1 186 ? 19.913 0.031 -13.526 1.00 97.00 186 ILE A CA 1
ATOM 1457 C C . ILE A 1 186 ? 19.061 -0.349 -12.312 1.00 97.00 186 ILE A C 1
ATOM 1459 O O . ILE A 1 186 ? 18.186 0.433 -11.945 1.00 97.00 186 ILE A O 1
ATOM 1463 N N . HIS A 1 187 ? 19.340 -1.475 -11.650 1.00 96.25 187 HIS A N 1
ATOM 1464 C CA . HIS A 1 187 ? 18.634 -1.880 -10.430 1.00 96.25 187 HIS A CA 1
ATOM 1465 C C . HIS A 1 187 ? 18.807 -0.826 -9.329 1.00 96.25 187 HIS A C 1
ATOM 1467 O O . HIS A 1 187 ? 19.950 -0.531 -8.972 1.00 96.25 187 HIS A O 1
ATOM 1473 N N . PRO A 1 188 ? 17.727 -0.268 -8.750 1.00 92.88 188 PRO A N 1
ATOM 1474 C CA . PRO A 1 188 ? 17.828 0.821 -7.780 1.00 92.88 188 PRO A CA 1
ATOM 1475 C C . PRO A 1 188 ? 18.527 0.393 -6.486 1.00 92.88 188 PRO A C 1
ATOM 1477 O O . PRO A 1 188 ? 19.167 1.219 -5.846 1.00 92.88 188 PRO A O 1
ATOM 1480 N N . LEU A 1 189 ? 18.444 -0.894 -6.127 1.00 90.75 189 LEU A N 1
ATOM 1481 C CA . LEU A 1 189 ? 19.041 -1.436 -4.898 1.00 90.75 189 LEU A CA 1
ATOM 1482 C C . LEU A 1 189 ? 20.407 -2.109 -5.102 1.00 90.75 189 LEU A C 1
ATOM 1484 O O . LEU A 1 189 ? 21.212 -2.136 -4.178 1.00 90.75 189 LEU A O 1
ATOM 1488 N N . TYR A 1 190 ? 20.670 -2.663 -6.291 1.00 90.31 190 TYR A N 1
ATOM 1489 C CA . TYR A 1 190 ? 21.832 -3.534 -6.533 1.00 90.31 190 TYR A CA 1
ATOM 1490 C C . TYR A 1 190 ? 22.836 -2.929 -7.517 1.00 90.31 190 TYR A C 1
ATOM 1492 O O . TYR A 1 190 ? 23.991 -3.334 -7.540 1.00 90.31 190 TYR A O 1
ATOM 1500 N N . GLY A 1 191 ? 22.428 -1.943 -8.322 1.00 92.38 191 GLY A N 1
ATOM 1501 C CA . GLY A 1 191 ? 23.306 -1.265 -9.277 1.00 92.38 191 GLY A CA 1
ATOM 1502 C C . GLY A 1 191 ? 23.573 -2.024 -10.582 1.00 92.38 191 GLY A C 1
ATOM 1503 O O . GLY A 1 191 ? 24.153 -1.441 -11.498 1.00 92.38 191 GLY A O 1
ATOM 1504 N N . ASP A 1 192 ? 23.121 -3.274 -10.709 1.00 93.69 192 ASP A N 1
ATOM 1505 C CA . ASP A 1 192 ? 23.210 -4.053 -11.948 1.00 93.69 192 ASP A CA 1
ATOM 1506 C C . ASP A 1 192 ? 22.528 -3.347 -13.121 1.00 93.69 192 ASP A C 1
ATOM 1508 O O . ASP A 1 192 ? 21.478 -2.730 -12.955 1.00 93.69 192 ASP A O 1
ATOM 1512 N N . SER A 1 193 ? 23.084 -3.487 -14.326 1.00 95.94 193 SER A N 1
ATOM 1513 C CA . SER A 1 193 ? 22.524 -2.919 -15.556 1.00 95.94 193 SER A CA 1
ATOM 1514 C C . SER A 1 193 ? 22.169 -4.020 -16.547 1.00 95.94 193 SER A C 1
ATOM 1516 O O . SER A 1 193 ? 23.053 -4.739 -17.008 1.00 95.94 193 SER A O 1
ATOM 1518 N N . ALA A 1 194 ? 20.896 -4.112 -16.931 1.00 96.12 194 ALA A N 1
ATOM 1519 C CA . ALA A 1 194 ? 20.419 -5.104 -17.892 1.00 96.12 194 ALA A CA 1
ATOM 1520 C C . ALA A 1 194 ? 19.196 -4.608 -18.676 1.00 96.12 194 ALA A C 1
ATOM 1522 O O . ALA A 1 194 ? 18.415 -3.774 -18.203 1.00 96.12 194 ALA A O 1
ATOM 1523 N N . ALA A 1 195 ? 19.025 -5.128 -19.895 1.00 95.62 195 ALA A N 1
ATOM 1524 C CA . ALA A 1 195 ? 17.825 -4.918 -20.712 1.00 95.62 195 ALA A CA 1
ATOM 1525 C C . ALA A 1 195 ? 16.690 -5.894 -20.360 1.00 95.62 195 ALA A C 1
ATOM 1527 O O . ALA A 1 195 ? 15.529 -5.643 -20.693 1.00 95.62 195 ALA A O 1
ATOM 1528 N N . GLU A 1 196 ? 17.023 -6.989 -19.680 1.00 96.00 196 GLU A N 1
ATOM 1529 C CA . GLU A 1 196 ? 16.121 -8.072 -19.310 1.00 96.00 196 GLU A CA 1
ATOM 1530 C C . GLU A 1 196 ? 16.307 -8.401 -17.829 1.00 96.00 196 GLU A C 1
ATOM 1532 O O . GLU A 1 196 ? 17.424 -8.374 -17.318 1.00 96.00 196 GLU A O 1
ATOM 1537 N N . TRP A 1 197 ? 15.196 -8.685 -17.161 1.00 96.06 197 TRP A N 1
ATOM 1538 C CA . TRP A 1 197 ? 15.104 -8.900 -15.724 1.00 96.06 197 TRP A CA 1
ATOM 1539 C C . TRP A 1 197 ? 14.234 -10.113 -15.437 1.00 96.06 197 TRP A C 1
ATOM 1541 O O . TRP A 1 197 ? 13.333 -10.442 -16.212 1.00 96.06 197 TRP A O 1
ATOM 1551 N N . PHE A 1 198 ? 14.492 -10.767 -14.315 1.00 94.50 198 PHE A N 1
ATOM 1552 C CA . PHE A 1 198 ? 13.886 -12.039 -13.958 1.00 94.50 198 PHE A CA 1
ATOM 1553 C C . PHE A 1 198 ? 13.308 -11.950 -12.555 1.00 94.50 198 PHE A C 1
ATOM 1555 O O . PHE A 1 198 ? 13.957 -11.446 -11.642 1.00 94.50 198 PHE A O 1
ATOM 1562 N N . CYS A 1 199 ? 12.077 -12.424 -12.394 1.00 92.81 199 CYS A N 1
ATOM 1563 C CA . CYS A 1 199 ? 11.432 -12.492 -11.091 1.00 92.81 199 CYS A CA 1
ATOM 1564 C C . CYS A 1 199 ? 11.640 -13.868 -10.464 1.00 92.81 199 CYS A C 1
ATOM 1566 O O . CYS A 1 199 ? 11.239 -14.863 -11.065 1.00 92.81 199 CYS A O 1
ATOM 1568 N N . LEU A 1 200 ? 12.162 -13.894 -9.237 1.00 89.94 200 LEU A N 1
ATOM 1569 C CA . LEU A 1 200 ? 12.400 -15.114 -8.459 1.00 89.94 200 LEU A CA 1
ATOM 1570 C C . LEU A 1 200 ? 11.129 -15.937 -8.184 1.00 89.94 200 LEU A C 1
ATOM 1572 O O . LEU A 1 200 ? 11.190 -17.149 -8.038 1.00 89.94 200 LEU A O 1
ATOM 1576 N N . HIS A 1 201 ? 9.965 -15.290 -8.104 1.00 87.38 201 HIS A N 1
ATOM 1577 C CA . HIS A 1 201 ? 8.725 -15.942 -7.656 1.00 87.38 201 HIS A CA 1
ATOM 1578 C C . HIS A 1 201 ? 7.910 -16.598 -8.766 1.00 87.38 201 HIS A C 1
ATOM 1580 O O . HIS A 1 201 ? 7.058 -17.438 -8.493 1.00 87.38 201 HIS A O 1
ATOM 1586 N N . CYS A 1 202 ? 8.062 -16.135 -10.005 1.00 87.44 202 CYS A N 1
ATOM 1587 C CA . CYS A 1 202 ? 7.192 -16.559 -11.107 1.00 87.44 202 CYS A CA 1
ATOM 1588 C C . CYS A 1 202 ? 7.934 -16.779 -12.423 1.00 87.44 202 CYS A C 1
ATOM 1590 O O . CYS A 1 202 ? 7.289 -16.833 -13.476 1.00 87.44 202 CYS A O 1
ATOM 1592 N N . ASP A 1 203 ? 9.269 -16.789 -12.365 1.00 88.44 203 ASP A N 1
ATOM 1593 C CA . ASP A 1 203 ? 10.189 -17.021 -13.481 1.00 88.44 203 ASP A CA 1
ATOM 1594 C C . ASP A 1 203 ? 9.854 -16.194 -14.725 1.00 88.44 203 ASP A C 1
ATOM 1596 O O . ASP A 1 203 ? 10.048 -16.593 -15.874 1.00 88.44 203 ASP A O 1
ATOM 1600 N N . SER A 1 204 ? 9.281 -15.012 -14.506 1.00 89.81 204 SER A N 1
ATOM 1601 C CA . SER A 1 204 ? 8.884 -14.139 -15.597 1.00 89.81 204 SER A CA 1
ATOM 1602 C C . SER A 1 204 ? 10.084 -13.340 -16.059 1.00 89.81 204 SER A C 1
ATOM 1604 O O . SER A 1 204 ? 10.770 -12.707 -15.257 1.00 89.81 204 SER A O 1
ATOM 1606 N N . LYS A 1 205 ? 10.295 -13.351 -17.372 1.00 94.44 205 LYS A N 1
ATOM 1607 C CA . LYS A 1 205 ? 11.269 -12.526 -18.070 1.00 94.44 205 LYS A CA 1
ATOM 1608 C C . LYS A 1 205 ? 10.619 -11.198 -18.445 1.00 94.44 205 LYS A C 1
ATOM 1610 O O . LYS A 1 205 ? 9.621 -11.164 -19.166 1.00 94.44 205 LYS A O 1
ATOM 1615 N N . ILE A 1 206 ? 11.184 -10.110 -17.943 1.00 94.75 206 ILE A N 1
ATOM 1616 C CA . ILE A 1 206 ? 10.613 -8.764 -17.963 1.00 94.75 206 ILE A CA 1
ATOM 1617 C C . ILE A 1 206 ? 11.609 -7.826 -18.643 1.00 94.75 206 ILE A C 1
ATOM 1619 O O . ILE A 1 206 ? 12.805 -7.863 -18.372 1.00 94.75 206 ILE A O 1
ATOM 1623 N N . THR A 1 207 ? 11.134 -6.965 -19.536 1.00 94.75 207 THR A N 1
ATOM 1624 C CA . THR A 1 207 ? 11.997 -5.960 -20.177 1.00 94.75 207 THR A CA 1
ATOM 1625 C C . THR A 1 207 ? 12.321 -4.804 -19.229 1.00 94.75 207 THR A C 1
ATOM 1627 O O . THR A 1 207 ? 11.517 -4.454 -18.362 1.00 94.75 207 THR A O 1
ATOM 1630 N N . GLY A 1 208 ? 13.451 -4.129 -19.456 1.00 94.12 208 GLY A N 1
ATOM 1631 C CA . GLY A 1 208 ? 13.843 -2.938 -18.697 1.00 94.12 208 GLY A CA 1
ATOM 1632 C C . GLY A 1 208 ? 12.770 -1.839 -18.679 1.00 94.12 208 GLY A C 1
ATOM 1633 O O . GLY A 1 208 ? 12.539 -1.200 -17.657 1.00 94.12 208 GLY A O 1
ATOM 1634 N N . ALA A 1 209 ? 12.041 -1.656 -19.784 1.00 91.88 209 ALA A N 1
ATOM 1635 C CA . ALA A 1 209 ? 10.942 -0.693 -19.852 1.00 91.88 209 ALA A CA 1
ATOM 1636 C C . ALA A 1 209 ? 9.735 -1.087 -18.983 1.00 91.88 209 ALA A C 1
ATOM 1638 O O . ALA A 1 209 ? 9.145 -0.224 -18.335 1.00 91.88 209 ALA A O 1
ATOM 1639 N N . GLN A 1 210 ? 9.367 -2.372 -18.958 1.00 91.50 210 GLN A N 1
ATOM 1640 C CA . GLN A 1 210 ? 8.251 -2.864 -18.143 1.00 91.50 210 GLN A CA 1
ATOM 1641 C C . GLN A 1 210 ? 8.563 -2.756 -16.647 1.00 91.50 210 GLN A C 1
ATOM 1643 O O . GLN A 1 210 ? 7.721 -2.278 -15.889 1.00 91.50 210 GLN A O 1
ATOM 1648 N N . ILE A 1 211 ? 9.768 -3.159 -16.229 1.00 93.56 211 ILE A N 1
ATOM 1649 C CA . ILE A 1 211 ? 10.142 -3.173 -14.809 1.00 93.56 211 ILE A CA 1
ATOM 1650 C C . ILE A 1 211 ? 10.323 -1.755 -14.250 1.00 93.56 211 ILE A C 1
ATOM 1652 O O . ILE A 1 211 ? 9.821 -1.451 -13.171 1.00 93.56 211 ILE A O 1
ATOM 1656 N N . ALA A 1 212 ? 10.928 -0.847 -15.025 1.00 92.56 212 ALA A N 1
ATOM 1657 C CA . ALA A 1 212 ? 11.094 0.549 -14.624 1.00 92.56 212 ALA A CA 1
ATOM 1658 C C . ALA A 1 212 ? 9.755 1.288 -14.490 1.00 92.56 212 ALA A C 1
ATOM 1660 O O . ALA A 1 212 ? 9.608 2.136 -13.612 1.00 92.56 212 ALA A O 1
ATOM 1661 N N . LYS A 1 213 ? 8.766 0.958 -15.335 1.00 89.81 213 LYS A N 1
ATOM 1662 C CA . LYS A 1 213 ? 7.422 1.547 -15.255 1.00 89.81 213 LYS A CA 1
ATOM 1663 C C . LYS A 1 213 ? 6.694 1.148 -13.967 1.00 89.81 213 LYS A C 1
ATOM 1665 O O . LYS A 1 213 ? 5.952 1.957 -13.430 1.00 89.81 213 LYS A O 1
ATOM 1670 N N . ASN A 1 214 ? 6.910 -0.070 -13.470 1.00 91.25 214 ASN A N 1
ATOM 1671 C CA . ASN A 1 214 ? 6.202 -0.605 -12.305 1.00 91.25 214 ASN A CA 1
ATOM 1672 C C . ASN A 1 214 ? 6.991 -0.466 -10.988 1.00 91.25 214 ASN A C 1
ATOM 1674 O O . ASN A 1 214 ? 6.876 -1.324 -10.119 1.00 91.25 214 ASN A O 1
ATOM 1678 N N . LEU A 1 215 ? 7.836 0.565 -10.854 1.00 92.31 215 LEU A N 1
ATOM 1679 C CA . LEU A 1 215 ? 8.693 0.775 -9.674 1.00 92.31 215 LEU A CA 1
ATOM 1680 C C . LEU A 1 215 ? 9.450 -0.496 -9.255 1.00 92.31 215 LEU A C 1
ATOM 1682 O O . LEU A 1 215 ? 9.493 -0.859 -8.085 1.00 92.31 215 LEU A O 1
ATOM 1686 N N . TRP A 1 216 ? 10.010 -1.213 -10.228 1.00 94.75 216 TRP A N 1
ATOM 1687 C CA . TRP A 1 216 ? 10.770 -2.440 -9.993 1.00 94.75 216 TRP A CA 1
ATOM 1688 C C . TRP A 1 216 ? 10.001 -3.599 -9.355 1.00 94.75 216 TRP A C 1
ATOM 1690 O O . TRP A 1 216 ? 10.607 -4.596 -8.986 1.00 94.75 216 TRP A O 1
ATOM 1700 N N . HIS A 1 217 ? 8.671 -3.536 -9.310 1.00 93.44 217 HIS A N 1
ATOM 1701 C CA . HIS A 1 217 ? 7.853 -4.677 -8.932 1.00 93.44 217 HIS A CA 1
ATOM 1702 C C . HIS A 1 217 ? 7.568 -5.570 -10.138 1.00 93.44 217 HIS A C 1
ATOM 1704 O O . HIS A 1 217 ? 7.312 -5.084 -11.248 1.00 93.44 217 HIS A O 1
ATOM 1710 N N . CYS A 1 218 ? 7.539 -6.888 -9.931 1.00 91.75 218 CYS A N 1
ATOM 1711 C CA . CYS A 1 218 ? 7.196 -7.819 -11.003 1.00 91.75 218 CYS A CA 1
ATOM 1712 C C . CYS A 1 218 ? 5.794 -7.500 -11.562 1.00 91.75 2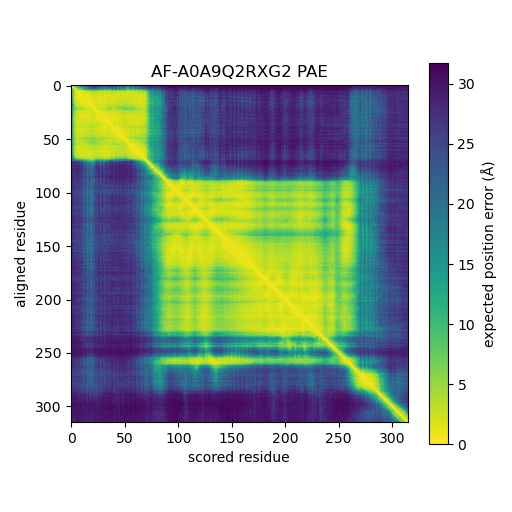18 CYS A C 1
ATOM 1714 O O . CYS A 1 218 ? 4.817 -7.574 -10.821 1.00 91.75 218 CYS A O 1
ATOM 1716 N N . PRO A 1 219 ? 5.628 -7.233 -12.867 1.00 89.38 219 PRO A N 1
ATOM 1717 C CA . PRO A 1 219 ? 4.326 -6.881 -13.430 1.00 89.38 219 PRO A CA 1
ATOM 1718 C C . PRO A 1 219 ? 3.337 -8.060 -13.485 1.00 89.38 219 PRO A C 1
ATOM 1720 O O . PRO A 1 219 ? 2.168 -7.855 -13.800 1.00 89.38 219 PRO A O 1
ATOM 1723 N N . ARG A 1 220 ? 3.787 -9.293 -13.200 1.00 87.25 220 ARG A N 1
ATOM 1724 C CA . ARG A 1 220 ? 2.939 -10.494 -13.166 1.00 87.25 220 ARG A CA 1
ATOM 1725 C C . ARG A 1 220 ? 2.428 -10.827 -11.767 1.00 87.25 220 ARG A C 1
ATOM 1727 O O . ARG A 1 220 ? 1.238 -11.068 -11.607 1.00 87.25 220 ARG A O 1
ATOM 1734 N N . CYS A 1 221 ? 3.324 -10.901 -10.783 1.00 86.88 221 CYS A N 1
ATOM 1735 C CA . CYS A 1 221 ? 2.993 -11.335 -9.419 1.00 86.88 221 CYS A CA 1
ATOM 1736 C C . CYS A 1 221 ? 3.164 -10.240 -8.358 1.00 86.88 221 CYS A C 1
ATOM 1738 O O . CYS A 1 221 ? 2.915 -10.498 -7.186 1.00 86.88 221 CYS A O 1
ATOM 1740 N N . ASN A 1 222 ? 3.584 -9.037 -8.755 1.00 87.38 222 ASN A N 1
ATOM 1741 C CA . ASN A 1 222 ? 3.854 -7.904 -7.871 1.00 87.38 222 ASN A CA 1
ATOM 1742 C C . ASN A 1 222 ? 4.955 -8.145 -6.824 1.00 87.38 222 ASN A C 1
ATOM 1744 O O . ASN A 1 222 ? 4.978 -7.476 -5.796 1.00 87.38 222 ASN A O 1
ATOM 1748 N N . ALA A 1 223 ? 5.867 -9.093 -7.077 1.00 89.44 223 ALA A N 1
ATOM 1749 C CA . ALA A 1 223 ? 7.040 -9.305 -6.232 1.00 89.44 223 ALA A CA 1
ATOM 1750 C C . ALA A 1 223 ? 7.861 -8.018 -6.072 1.00 89.44 223 ALA A C 1
ATOM 1752 O O . ALA A 1 223 ? 7.948 -7.224 -7.012 1.00 89.44 223 ALA A O 1
ATOM 1753 N N . SER A 1 224 ? 8.458 -7.860 -4.891 1.00 90.06 224 SER A N 1
ATOM 1754 C CA . SER A 1 224 ? 9.250 -6.694 -4.495 1.00 90.06 224 SER A CA 1
ATOM 1755 C C . SER A 1 224 ? 10.491 -6.520 -5.382 1.00 90.06 224 SER A C 1
ATOM 1757 O O . SER A 1 224 ? 11.022 -7.522 -5.869 1.00 90.06 224 SER A O 1
ATOM 1759 N N . PRO A 1 225 ? 11.026 -5.290 -5.524 1.00 91.75 225 PRO A N 1
ATOM 1760 C CA . PRO A 1 225 ? 12.325 -5.046 -6.152 1.00 91.75 225 PRO A CA 1
ATOM 1761 C C . PRO A 1 225 ? 13.465 -5.917 -5.609 1.00 91.75 225 PRO A C 1
ATOM 1763 O O . PRO A 1 225 ? 14.408 -6.198 -6.333 1.00 91.75 225 PRO A O 1
ATOM 1766 N N . LEU A 1 226 ? 13.385 -6.379 -4.357 1.00 91.94 226 LEU A N 1
ATOM 1767 C CA . LEU A 1 226 ? 14.382 -7.285 -3.770 1.00 91.94 226 LEU A CA 1
ATOM 1768 C C . LEU A 1 226 ? 14.454 -8.658 -4.461 1.00 91.94 226 LEU A C 1
ATOM 1770 O O . LEU A 1 226 ? 15.458 -9.353 -4.350 1.00 91.94 226 LEU A O 1
ATOM 1774 N N . ASP A 1 227 ? 13.399 -9.046 -5.175 1.00 92.69 227 ASP A N 1
ATOM 1775 C CA . ASP A 1 227 ? 13.263 -10.362 -5.802 1.00 92.69 227 ASP A CA 1
ATOM 1776 C C . ASP A 1 227 ? 13.419 -10.308 -7.333 1.00 92.69 227 ASP A C 1
ATOM 1778 O O . ASP A 1 227 ? 12.980 -11.217 -8.053 1.00 92.69 227 ASP A O 1
ATOM 1782 N N . ILE A 1 228 ? 13.996 -9.215 -7.843 1.00 94.38 228 ILE A N 1
ATOM 1783 C CA . ILE A 1 228 ? 14.211 -8.967 -9.267 1.00 94.38 228 ILE A CA 1
ATOM 1784 C C . ILE A 1 228 ? 15.704 -8.973 -9.579 1.00 94.38 228 ILE A C 1
ATOM 1786 O O . ILE A 1 228 ? 16.482 -8.198 -9.031 1.00 94.38 228 ILE A O 1
ATOM 1790 N N . PHE A 1 229 ? 16.101 -9.821 -10.525 1.00 94.19 229 PHE A N 1
ATOM 1791 C CA . PHE A 1 229 ? 17.509 -10.071 -10.818 1.00 94.19 229 PHE A CA 1
ATOM 1792 C C . PHE A 1 229 ? 17.829 -9.910 -12.300 1.00 94.19 229 PHE A C 1
ATOM 1794 O O . PHE A 1 229 ? 16.985 -10.119 -13.172 1.00 94.19 229 PHE A O 1
ATOM 1801 N N . SER A 1 230 ? 19.077 -9.543 -12.583 1.00 93.88 230 SER A N 1
ATOM 1802 C CA . SER A 1 230 ? 19.629 -9.380 -13.934 1.00 93.88 230 SER A CA 1
ATOM 1803 C C . SER A 1 230 ? 19.892 -10.723 -14.636 1.00 93.88 230 SER A C 1
ATOM 1805 O O . SER A 1 230 ? 20.043 -10.775 -15.856 1.00 93.88 230 SER A O 1
ATOM 1807 N N . SER A 1 231 ? 19.908 -11.823 -13.876 1.00 89.75 231 SER A N 1
ATOM 1808 C CA . SER A 1 231 ? 20.012 -13.197 -14.372 1.00 89.75 231 SER A CA 1
ATOM 1809 C C . SER A 1 231 ? 19.202 -14.159 -13.489 1.00 89.75 231 SER A C 1
ATOM 1811 O O . SER A 1 231 ? 19.088 -13.914 -12.287 1.00 89.75 231 SER A O 1
ATOM 1813 N N . PRO A 1 232 ? 18.637 -15.247 -14.045 1.00 88.19 232 PRO A N 1
ATOM 1814 C CA . PRO A 1 232 ? 17.874 -16.234 -13.287 1.00 88.19 232 PRO A CA 1
ATOM 1815 C C . PRO A 1 232 ? 18.808 -17.297 -12.689 1.00 88.19 232 PRO A C 1
ATOM 1817 O O . PRO A 1 232 ? 18.733 -18.469 -13.039 1.00 88.19 232 PRO A O 1
ATOM 1820 N N . CYS A 1 233 ? 19.740 -16.891 -11.824 1.00 81.38 233 CYS A N 1
ATOM 1821 C CA . CYS A 1 233 ? 20.794 -17.771 -11.294 1.00 81.38 233 CYS A CA 1
ATOM 1822 C C . CYS A 1 233 ? 20.294 -18.915 -10.388 1.00 81.38 233 CYS A C 1
ATOM 1824 O O . CYS A 1 233 ? 21.094 -19.748 -9.975 1.00 81.38 233 CYS A O 1
ATOM 1826 N N . TRP A 1 234 ? 18.996 -18.944 -10.078 1.00 83.44 234 TRP A N 1
ATOM 1827 C CA . TRP A 1 234 ? 18.319 -20.010 -9.336 1.00 83.44 234 TRP A CA 1
ATOM 1828 C C . TRP A 1 234 ? 17.748 -21.121 -10.226 1.00 83.44 234 TRP A C 1
ATOM 1830 O O . TRP A 1 234 ? 17.245 -22.098 -9.681 1.00 83.44 234 TRP A O 1
ATOM 1840 N N . LEU A 1 235 ? 17.770 -20.960 -11.555 1.00 79.44 235 LEU A N 1
ATOM 1841 C CA . LEU A 1 235 ? 17.292 -21.972 -12.496 1.00 79.44 235 LEU A CA 1
ATOM 1842 C C . LEU A 1 235 ? 18.459 -22.815 -13.011 1.00 79.44 235 LEU A C 1
ATOM 1844 O O . LEU A 1 235 ? 19.457 -22.274 -13.495 1.00 79.44 235 LEU A O 1
ATOM 1848 N N . ASP A 1 236 ? 18.295 -24.131 -12.960 1.00 78.00 236 ASP A N 1
ATOM 1849 C CA . ASP A 1 236 ? 19.198 -25.099 -13.571 1.00 78.00 236 ASP A CA 1
ATOM 1850 C C . ASP A 1 236 ? 18.920 -25.245 -15.080 1.00 78.00 236 ASP A C 1
ATOM 1852 O O . ASP A 1 236 ? 17.841 -24.925 -15.583 1.00 78.00 236 ASP A O 1
ATOM 1856 N N . ASP A 1 237 ? 19.870 -25.816 -15.831 1.00 69.81 237 ASP A N 1
ATOM 185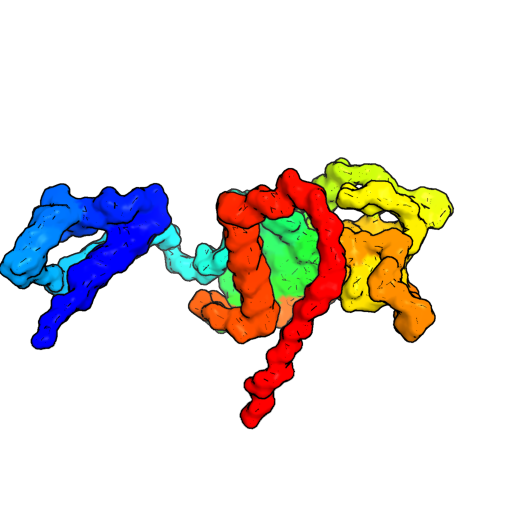7 C CA . ASP A 1 237 ? 19.735 -26.046 -17.284 1.00 69.81 237 ASP A CA 1
ATOM 1858 C C . ASP A 1 237 ? 18.519 -26.917 -17.670 1.00 69.81 237 ASP A C 1
ATOM 1860 O O . ASP A 1 237 ? 18.058 -26.881 -18.816 1.00 69.81 237 ASP A O 1
ATOM 1864 N N . ASN A 1 238 ? 18.008 -27.710 -16.722 1.00 70.69 238 ASN A N 1
ATOM 1865 C CA . ASN A 1 238 ? 16.840 -28.571 -16.905 1.00 70.69 238 ASN A CA 1
ATOM 1866 C C . ASN A 1 238 ? 15.514 -27.889 -16.536 1.00 70.69 238 ASN A C 1
ATOM 1868 O O . ASN A 1 238 ? 14.454 -28.459 -16.815 1.00 70.69 238 ASN A O 1
ATOM 1872 N N . ASP A 1 239 ? 15.553 -26.704 -15.927 1.00 74.50 239 ASP A N 1
ATOM 1873 C CA . ASP A 1 239 ? 14.353 -25.999 -15.497 1.00 74.50 239 ASP A CA 1
ATOM 1874 C C . ASP A 1 239 ? 13.625 -25.333 -16.664 1.00 74.50 239 ASP A C 1
ATOM 1876 O O . ASP A 1 239 ? 14.158 -25.070 -17.751 1.00 74.50 239 ASP A O 1
ATOM 1880 N N . GLN A 1 240 ? 12.338 -25.063 -16.443 1.00 74.25 240 GLN A N 1
ATOM 1881 C CA . GLN A 1 240 ? 11.521 -24.399 -17.441 1.00 74.25 240 GLN A CA 1
ATOM 1882 C C . GLN A 1 240 ? 12.042 -22.979 -17.673 1.00 74.25 240 GLN A C 1
ATOM 1884 O O . GLN A 1 240 ? 12.145 -22.169 -16.755 1.00 74.25 240 GLN A O 1
ATOM 1889 N N . LYS A 1 241 ? 12.366 -22.668 -18.933 1.00 77.31 241 LYS A N 1
ATOM 1890 C CA . LYS A 1 241 ? 12.927 -21.362 -19.288 1.00 77.31 241 LYS A CA 1
ATOM 1891 C C . LYS A 1 241 ? 11.983 -20.222 -18.890 1.00 77.31 241 LYS A C 1
ATOM 1893 O O . LYS A 1 241 ? 10.772 -20.345 -19.107 1.00 77.31 241 LYS A O 1
ATOM 1898 N N . PRO A 1 242 ? 12.534 -19.085 -18.422 1.00 81.81 242 PRO A N 1
ATOM 1899 C CA . PRO A 1 242 ? 11.743 -17.925 -18.062 1.00 81.81 242 PRO A CA 1
ATOM 1900 C C . PRO A 1 242 ? 10.776 -17.508 -19.165 1.00 81.81 242 PRO A C 1
ATOM 1902 O O . PRO A 1 242 ? 11.153 -17.355 -20.332 1.00 81.81 242 PRO A O 1
ATOM 1905 N N . THR A 1 243 ? 9.517 -17.308 -18.791 1.00 82.00 243 THR A N 1
ATOM 1906 C CA . THR A 1 243 ? 8.465 -16.954 -19.746 1.00 82.00 243 THR A CA 1
ATOM 1907 C C . THR A 1 243 ? 8.430 -15.444 -19.927 1.00 82.00 243 THR A C 1
ATOM 1909 O O . THR A 1 243 ? 8.359 -14.703 -18.946 1.00 82.00 243 THR A O 1
ATOM 1912 N N . ALA A 1 244 ? 8.464 -14.971 -21.173 1.00 82.81 244 ALA A N 1
ATOM 1913 C CA . ALA A 1 244 ? 8.334 -13.548 -21.463 1.00 82.81 244 ALA A CA 1
ATOM 1914 C C . ALA A 1 244 ? 6.983 -13.018 -20.965 1.00 82.81 244 ALA A C 1
ATOM 1916 O O . ALA A 1 244 ? 5.930 -13.583 -21.263 1.00 82.81 244 ALA A O 1
ATOM 1917 N N . PHE A 1 245 ? 7.013 -11.925 -20.207 1.00 77.38 245 PHE A N 1
ATOM 1918 C CA . PHE A 1 245 ? 5.795 -11.251 -19.788 1.00 77.38 245 PHE A CA 1
ATOM 1919 C C . PHE A 1 245 ? 5.221 -10.420 -20.943 1.00 77.38 245 PHE A C 1
ATOM 1921 O O . PHE A 1 245 ? 5.785 -9.394 -21.339 1.00 77.38 245 PHE A O 1
ATOM 1928 N N . GLU A 1 246 ? 4.069 -10.841 -21.461 1.00 73.00 246 GLU A N 1
ATOM 1929 C CA . GLU A 1 246 ? 3.299 -10.073 -22.437 1.00 73.00 246 GLU A CA 1
ATOM 1930 C C . GLU A 1 246 ? 2.356 -9.108 -21.715 1.00 73.00 246 GLU A C 1
ATOM 1932 O O . GLU A 1 246 ? 1.386 -9.505 -21.070 1.00 73.00 246 GLU A O 1
ATOM 1937 N N . HIS A 1 247 ? 2.644 -7.811 -21.813 1.00 63.56 247 HIS A N 1
ATOM 1938 C CA . HIS A 1 247 ? 1.754 -6.782 -21.286 1.00 63.56 247 HIS A CA 1
ATOM 1939 C C . HIS A 1 247 ? 0.664 -6.471 -22.318 1.00 63.56 247 HIS A C 1
ATOM 1941 O O . HIS A 1 247 ? 0.978 -6.164 -23.472 1.00 63.56 247 HIS A O 1
ATOM 1947 N N . ALA A 1 248 ? -0.611 -6.496 -21.919 1.00 56.31 248 ALA A N 1
ATOM 1948 C CA . ALA A 1 248 ? -1.688 -6.013 -22.777 1.00 56.31 248 ALA A CA 1
ATOM 1949 C C . ALA A 1 248 ? -1.490 -4.504 -23.010 1.00 56.31 248 ALA A C 1
ATOM 1951 O O . ALA A 1 248 ? -1.408 -3.724 -22.057 1.00 56.31 248 ALA A O 1
ATOM 1952 N N . LYS A 1 249 ? -1.374 -4.098 -24.283 1.00 47.38 249 LYS A N 1
ATOM 1953 C CA . LYS A 1 249 ? -0.962 -2.744 -24.706 1.00 47.38 249 LYS A CA 1
ATOM 1954 C C . LYS A 1 249 ? -1.846 -1.604 -24.173 1.00 47.38 249 LYS A C 1
ATOM 1956 O O . LYS A 1 249 ? -1.370 -0.477 -24.125 1.00 47.38 249 LYS A O 1
ATOM 1961 N N . ASP A 1 250 ? -3.051 -1.914 -23.693 1.00 46.31 250 ASP A N 1
ATOM 1962 C CA . ASP A 1 250 ? -4.057 -0.952 -23.227 1.00 46.31 250 ASP A CA 1
ATOM 1963 C C . ASP A 1 250 ? -4.563 -1.253 -21.807 1.00 46.31 250 ASP A C 1
ATOM 1965 O O . ASP A 1 250 ? -5.734 -1.031 -21.493 1.00 46.31 250 ASP A O 1
ATOM 1969 N N . SER A 1 251 ? -3.704 -1.807 -20.945 1.00 49.09 251 SER A N 1
ATOM 1970 C CA . SER A 1 251 ? -4.079 -2.153 -19.568 1.00 49.09 251 SER A CA 1
ATOM 1971 C C . SER A 1 251 ? -4.514 -0.897 -18.802 1.00 49.09 251 SER A C 1
ATOM 1973 O O . SER A 1 251 ? -3.681 -0.138 -18.305 1.00 49.09 251 SER A O 1
ATOM 1975 N N . LYS A 1 252 ? -5.831 -0.663 -18.719 1.00 54.62 252 LYS A N 1
ATOM 1976 C CA . LYS A 1 252 ? -6.429 0.243 -17.732 1.00 54.62 252 LYS A CA 1
ATOM 1977 C C . LYS A 1 252 ? -5.970 -0.199 -16.342 1.00 54.62 252 LYS A C 1
ATOM 1979 O O . LYS A 1 252 ? -5.715 -1.388 -16.136 1.00 54.62 252 LYS A O 1
ATOM 1984 N N . LEU A 1 253 ? -5.880 0.749 -15.404 1.00 58.50 253 LEU A N 1
ATOM 1985 C CA . LEU A 1 253 ? -5.673 0.411 -13.996 1.00 58.50 253 LEU A CA 1
ATOM 1986 C C . LEU A 1 253 ? -6.664 -0.708 -13.618 1.00 58.50 253 LEU A C 1
ATOM 1988 O O . LEU A 1 253 ? -7.827 -0.618 -14.032 1.00 58.50 253 LEU A O 1
ATOM 1992 N N . PRO A 1 254 ? -6.234 -1.754 -12.894 1.00 68.94 254 PRO A N 1
ATOM 1993 C CA . PRO A 1 254 ? -7.133 -2.837 -12.523 1.00 68.94 254 PRO A CA 1
ATOM 1994 C C . PRO A 1 254 ? -8.348 -2.271 -11.785 1.00 68.94 254 PRO A C 1
ATOM 1996 O O . PRO A 1 254 ? -8.196 -1.375 -10.950 1.00 68.94 254 PRO A O 1
ATOM 1999 N N . GLU A 1 255 ? -9.548 -2.780 -12.082 1.00 80.50 255 GLU A N 1
ATOM 2000 C CA . GLU A 1 255 ? -10.746 -2.359 -11.350 1.00 80.50 255 GLU A CA 1
ATOM 2001 C C . GLU A 1 255 ? -10.546 -2.588 -9.844 1.00 80.50 255 GLU A C 1
ATOM 2003 O O . GLU A 1 255 ? -9.956 -3.606 -9.467 1.00 80.50 255 GLU A O 1
ATOM 2008 N N . PRO A 1 256 ? -11.007 -1.677 -8.971 1.00 86.69 256 PRO A N 1
ATOM 2009 C CA . PRO A 1 256 ? -10.810 -1.829 -7.538 1.00 86.69 256 PRO A CA 1
ATOM 2010 C C . PRO A 1 256 ? -11.442 -3.124 -7.022 1.00 86.69 256 PRO A C 1
ATOM 2012 O O . PRO A 1 256 ? -12.619 -3.401 -7.259 1.00 86.69 256 PRO A O 1
ATOM 2015 N N . LYS A 1 257 ? -10.674 -3.915 -6.274 1.00 90.81 257 LYS A N 1
ATOM 2016 C CA . LYS A 1 257 ? -11.180 -5.120 -5.616 1.00 90.81 257 LYS A CA 1
ATOM 2017 C C . LYS A 1 257 ? -11.926 -4.723 -4.349 1.00 90.81 257 LYS A C 1
ATOM 2019 O O . LYS A 1 257 ? -11.314 -4.185 -3.433 1.00 90.81 257 LYS A O 1
ATOM 2024 N N . VAL A 1 258 ? -13.220 -5.027 -4.273 1.00 90.06 258 VAL A N 1
ATOM 2025 C CA . VAL A 1 258 ? -14.042 -4.732 -3.090 1.00 90.06 258 VAL A CA 1
ATOM 2026 C C . VAL A 1 258 ? -14.115 -5.950 -2.172 1.00 90.06 258 VAL A C 1
ATOM 2028 O O . VAL A 1 258 ? -14.578 -7.015 -2.577 1.00 90.06 258 VAL A O 1
ATOM 2031 N N . ASN A 1 259 ? -13.702 -5.783 -0.918 1.00 88.81 259 ASN A N 1
ATOM 2032 C CA . ASN A 1 259 ? -13.766 -6.800 0.124 1.00 88.81 259 ASN A CA 1
ATOM 2033 C C . ASN A 1 259 ? -14.640 -6.316 1.284 1.00 88.81 259 ASN A C 1
ATOM 2035 O O . ASN A 1 259 ? -14.498 -5.192 1.760 1.00 88.81 259 ASN A O 1
ATOM 2039 N N . VAL A 1 260 ? -15.506 -7.189 1.799 1.00 85.56 260 VAL A N 1
ATOM 2040 C CA . VAL A 1 260 ? -16.147 -6.960 3.099 1.00 85.56 260 VAL A CA 1
ATOM 2041 C C . VAL A 1 260 ? -15.286 -7.618 4.162 1.00 85.56 260 VAL A C 1
ATOM 2043 O O . VAL A 1 260 ? -15.047 -8.825 4.100 1.00 85.56 260 VAL A O 1
ATOM 2046 N N . VAL A 1 261 ? -14.821 -6.838 5.129 1.00 80.94 261 VAL A N 1
ATOM 2047 C CA . VAL A 1 261 ? -13.904 -7.315 6.164 1.00 80.94 261 VAL A CA 1
ATOM 2048 C C . VAL A 1 261 ? -14.597 -7.339 7.523 1.00 80.94 261 VAL A C 1
ATOM 2050 O O . VAL A 1 261 ? -15.258 -6.378 7.933 1.00 80.94 261 VAL A O 1
ATOM 2053 N N . ASP A 1 262 ? -14.491 -8.471 8.227 1.00 68.50 262 ASP A N 1
ATOM 2054 C CA . ASP A 1 262 ? -14.709 -8.468 9.673 1.00 68.50 262 ASP A CA 1
ATOM 2055 C C . ASP A 1 262 ? -13.480 -7.843 10.289 1.00 68.50 262 ASP A C 1
ATOM 2057 O O . ASP A 1 262 ? -12.347 -8.286 10.092 1.00 68.50 262 ASP A O 1
ATOM 2061 N N . SER A 1 263 ? -13.748 -6.726 10.919 1.00 53.44 263 SER A N 1
ATOM 2062 C CA . SER A 1 263 ? -12.758 -5.745 11.233 1.00 53.44 263 SER A CA 1
ATOM 2063 C C . SER A 1 263 ? -12.298 -5.997 12.675 1.00 53.44 263 SER A C 1
ATOM 2065 O O . SER A 1 263 ? -11.105 -5.939 12.945 1.00 53.44 263 SER A O 1
ATOM 2067 N N . ARG A 1 264 ? -13.186 -6.490 13.557 1.00 52.56 264 ARG A N 1
ATOM 2068 C CA . ARG A 1 264 ? -12.874 -6.913 14.936 1.00 52.56 264 ARG A CA 1
ATOM 2069 C C . ARG A 1 264 ? -11.510 -7.614 15.005 1.00 52.56 264 ARG A C 1
ATOM 2071 O O . ARG A 1 264 ? -11.329 -8.575 14.250 1.00 52.56 264 ARG A O 1
ATOM 2078 N N . PRO A 1 265 ? -10.581 -7.179 15.886 1.00 47.31 265 PRO A N 1
ATOM 2079 C CA . PRO A 1 265 ? -9.255 -7.774 15.985 1.00 47.31 265 PRO A CA 1
ATOM 2080 C C . PRO A 1 265 ? -9.408 -9.266 16.264 1.00 47.31 265 PRO A C 1
ATOM 2082 O O . PRO A 1 265 ? -9.725 -9.710 17.365 1.00 47.31 265 PRO A O 1
ATOM 2085 N N . THR A 1 266 ? -9.249 -10.031 15.198 1.00 43.66 266 THR A N 1
ATOM 2086 C CA . THR A 1 266 ? -9.320 -11.476 15.164 1.00 43.66 266 THR A CA 1
ATOM 2087 C C . THR A 1 266 ? -7.959 -11.896 14.668 1.00 43.66 266 THR A C 1
ATOM 2089 O O . THR A 1 266 ? -7.515 -11.467 13.605 1.00 43.66 266 THR A O 1
ATOM 2092 N N . LEU A 1 267 ? -7.259 -12.684 15.477 1.00 50.66 267 LEU A N 1
ATOM 2093 C CA . LEU A 1 267 ? -6.025 -13.312 15.043 1.00 50.66 267 LEU A CA 1
ATOM 2094 C C . LEU A 1 267 ? -6.391 -14.264 13.899 1.00 50.66 267 LEU A C 1
ATOM 2096 O O . LEU A 1 267 ? -6.881 -15.369 14.135 1.00 50.66 267 LEU A O 1
ATOM 2100 N N . LYS A 1 268 ? -6.234 -13.800 12.657 1.00 50.84 268 LYS A N 1
ATOM 2101 C CA . LYS A 1 268 ? -6.392 -14.637 11.473 1.00 50.84 268 LYS A CA 1
ATOM 2102 C C . LYS A 1 268 ? -5.134 -15.482 11.356 1.00 50.84 268 LYS A C 1
ATOM 2104 O O . LYS A 1 268 ? -4.054 -14.976 11.089 1.00 50.84 268 LYS A O 1
ATOM 2109 N N . LEU A 1 269 ? -5.276 -16.770 11.638 1.00 61.19 269 LEU A N 1
ATOM 2110 C CA . LEU A 1 269 ? -4.214 -17.761 11.502 1.00 61.19 269 LEU A CA 1
ATOM 2111 C C . LEU A 1 269 ? -4.322 -18.422 10.124 1.00 61.19 269 LEU A C 1
ATOM 2113 O O . LEU A 1 269 ? -4.565 -19.620 10.022 1.00 61.19 269 LEU A O 1
ATOM 2117 N N . ASP A 1 270 ? -4.222 -17.621 9.063 1.00 70.75 270 ASP A N 1
ATOM 2118 C CA . ASP A 1 270 ? -4.029 -18.134 7.704 1.00 70.75 270 ASP A CA 1
ATOM 2119 C C . ASP A 1 270 ? -2.534 -18.260 7.376 1.00 70.75 270 ASP A C 1
ATOM 2121 O O . ASP A 1 270 ? -1.682 -17.726 8.087 1.00 70.75 270 ASP A O 1
ATOM 2125 N N . GLU A 1 271 ? -2.205 -18.998 6.315 1.00 59.91 271 GLU A N 1
ATOM 2126 C CA . GLU A 1 271 ? -0.819 -19.300 5.934 1.00 59.91 271 GLU A CA 1
ATOM 2127 C C . GLU A 1 271 ? 0.040 -18.035 5.784 1.00 59.91 271 GLU A C 1
ATOM 2129 O O . GLU A 1 271 ? 1.180 -18.003 6.249 1.00 59.91 271 GLU A O 1
ATOM 2134 N N . GLN A 1 272 ? -0.517 -16.963 5.211 1.00 56.12 272 GLN A N 1
ATOM 2135 C CA . GLN A 1 272 ? 0.198 -15.701 5.016 1.00 56.12 272 GLN A CA 1
ATOM 2136 C C . GLN A 1 272 ? 0.450 -14.987 6.347 1.00 56.12 272 GLN A C 1
ATOM 2138 O O . GLN A 1 272 ? 1.569 -14.547 6.608 1.00 56.12 272 GLN A O 1
ATOM 2143 N N . SER A 1 273 ? -0.563 -14.920 7.210 1.00 55.22 273 SER A N 1
ATOM 2144 C CA . SER A 1 273 ? -0.485 -14.298 8.535 1.00 55.22 273 SER A CA 1
ATOM 2145 C C . SER A 1 273 ? 0.457 -15.062 9.468 1.00 55.22 273 SER A C 1
ATOM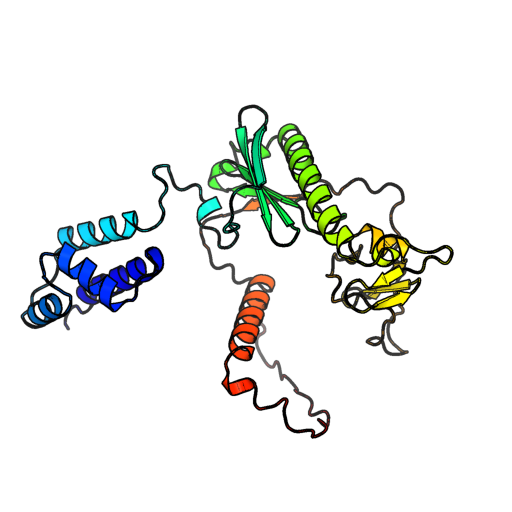 2147 O O . SER A 1 273 ? 1.256 -14.455 10.176 1.00 55.22 273 SER A O 1
ATOM 2149 N N . ILE A 1 274 ? 0.429 -16.397 9.423 1.00 65.75 274 ILE A N 1
ATOM 2150 C CA . ILE A 1 274 ? 1.355 -17.267 10.161 1.00 65.75 274 ILE A CA 1
ATOM 2151 C C . ILE A 1 274 ? 2.781 -17.087 9.639 1.00 65.75 274 ILE A C 1
ATOM 2153 O O . ILE A 1 274 ? 3.699 -16.910 10.436 1.00 65.75 274 ILE A O 1
ATOM 2157 N N . SER A 1 275 ? 2.980 -17.090 8.318 1.00 60.88 275 SER A N 1
ATOM 2158 C CA . SER A 1 275 ? 4.298 -16.875 7.714 1.00 60.88 275 SER A CA 1
ATOM 2159 C C . SER A 1 275 ? 4.869 -15.509 8.092 1.00 60.88 275 SER A C 1
ATOM 2161 O O . SER A 1 275 ? 6.032 -15.413 8.477 1.00 60.88 275 SER A O 1
ATOM 2163 N N . LEU A 1 276 ? 4.046 -14.458 8.062 1.00 57.25 276 LEU A N 1
ATOM 2164 C CA . LEU A 1 276 ? 4.440 -13.115 8.474 1.00 57.25 276 LEU A CA 1
ATOM 2165 C C . LEU A 1 276 ? 4.815 -13.064 9.961 1.00 57.25 276 LEU A C 1
ATOM 2167 O O . LEU A 1 276 ? 5.868 -12.532 10.296 1.00 57.25 276 LEU A O 1
ATOM 2171 N N . LEU A 1 277 ? 4.004 -13.656 10.844 1.00 66.81 277 LEU A N 1
ATOM 2172 C CA . LEU A 1 277 ? 4.291 -13.720 12.281 1.00 66.81 277 LEU A CA 1
ATOM 2173 C C . LEU A 1 277 ? 5.583 -14.491 12.574 1.00 66.81 277 LEU A C 1
ATOM 2175 O O . LEU A 1 277 ? 6.388 -14.045 13.388 1.00 66.81 277 LEU A O 1
ATOM 2179 N N . LEU A 1 278 ? 5.813 -15.609 11.881 1.00 68.25 278 LEU A N 1
ATOM 2180 C CA . LEU A 1 278 ? 7.054 -16.376 11.986 1.00 68.25 278 LEU A CA 1
ATOM 2181 C C . LEU A 1 278 ? 8.255 -15.569 11.487 1.00 68.25 278 LEU A C 1
ATOM 2183 O O . LEU A 1 278 ? 9.285 -15.548 12.151 1.00 68.25 278 LEU A O 1
ATOM 2187 N N . ARG A 1 279 ? 8.132 -14.865 10.355 1.00 63.25 279 ARG A N 1
ATOM 2188 C CA . ARG A 1 279 ? 9.200 -13.997 9.832 1.00 63.25 279 ARG A CA 1
ATOM 2189 C C . ARG A 1 279 ? 9.529 -12.868 10.800 1.00 63.25 279 ARG A C 1
ATOM 2191 O O . ARG A 1 279 ? 10.704 -12.631 11.046 1.00 63.25 279 ARG A O 1
ATOM 2198 N N . ILE A 1 280 ? 8.521 -12.207 11.369 1.00 59.53 280 ILE A N 1
ATOM 2199 C CA . ILE A 1 280 ? 8.711 -11.141 12.363 1.00 59.53 280 ILE A CA 1
ATOM 2200 C C . ILE A 1 280 ? 9.416 -11.696 13.602 1.00 59.53 280 ILE A C 1
ATOM 2202 O O . ILE A 1 280 ? 10.422 -11.132 14.015 1.00 59.53 280 ILE A O 1
ATOM 2206 N N . ALA A 1 281 ? 8.959 -12.833 14.134 1.00 63.88 281 ALA A N 1
ATOM 2207 C CA . ALA A 1 281 ? 9.593 -13.472 15.285 1.00 63.88 281 ALA A CA 1
ATOM 2208 C C . ALA A 1 281 ? 11.058 -13.850 15.003 1.00 63.88 281 ALA A C 1
ATOM 2210 O O . ALA A 1 281 ? 11.926 -13.596 15.831 1.00 63.88 281 ALA A O 1
ATOM 2211 N N . LEU A 1 282 ? 11.356 -14.395 13.818 1.00 64.50 282 LEU A N 1
ATOM 2212 C CA . LEU A 1 282 ? 12.724 -14.721 13.401 1.00 64.50 282 LEU A CA 1
ATOM 2213 C C . LEU A 1 282 ? 13.600 -13.467 13.231 1.00 64.50 282 LEU A C 1
ATOM 2215 O O . LEU A 1 282 ? 14.779 -13.492 13.577 1.00 64.50 282 LEU A O 1
ATOM 2219 N N . PHE A 1 283 ? 13.040 -12.364 12.726 1.00 48.72 283 PHE A N 1
ATOM 2220 C CA . PHE A 1 283 ? 13.739 -11.079 12.614 1.00 48.72 283 PHE A CA 1
ATOM 2221 C C . PHE A 1 283 ? 14.008 -10.430 13.978 1.00 48.72 283 PHE A C 1
ATOM 2223 O O . PHE A 1 283 ? 15.074 -9.848 14.182 1.00 48.72 283 PHE A O 1
ATOM 2230 N N . GLU A 1 284 ? 13.062 -10.516 14.913 1.00 48.69 284 GLU A N 1
ATOM 2231 C CA . GLU A 1 284 ? 13.244 -10.054 16.291 1.00 48.69 284 GLU A CA 1
ATOM 2232 C C . GLU A 1 284 ? 14.320 -10.880 17.008 1.00 48.69 284 GLU A C 1
ATOM 2234 O O . GLU A 1 284 ? 15.198 -10.307 17.654 1.00 48.69 284 GLU A O 1
ATOM 2239 N N . ASP A 1 285 ? 14.329 -12.202 16.811 1.00 48.31 285 ASP A N 1
ATOM 2240 C CA . ASP A 1 285 ? 15.320 -13.100 17.411 1.00 48.31 285 ASP A CA 1
ATOM 2241 C C . ASP A 1 285 ? 16.732 -12.866 16.834 1.00 48.31 285 ASP A C 1
ATOM 2243 O O . ASP A 1 285 ? 17.711 -12.790 17.581 1.00 48.31 285 ASP A O 1
ATOM 2247 N N . ALA A 1 286 ? 16.843 -12.613 15.523 1.00 47.59 286 ALA A N 1
ATOM 2248 C CA . ALA A 1 286 ? 18.098 -12.244 14.858 1.00 47.59 286 ALA A CA 1
ATOM 2249 C C . ALA A 1 286 ? 18.663 -10.880 15.311 1.00 47.59 286 ALA A C 1
ATOM 2251 O O . ALA A 1 286 ? 19.872 -10.645 15.227 1.00 47.59 286 ALA A O 1
ATOM 2252 N N . ASN A 1 287 ? 17.813 -9.987 15.826 1.00 42.69 287 ASN A N 1
ATOM 2253 C CA . ASN A 1 287 ? 18.221 -8.707 16.408 1.00 42.69 287 ASN A CA 1
ATOM 2254 C C . ASN A 1 287 ? 18.624 -8.809 17.891 1.00 42.69 287 ASN A C 1
ATOM 2256 O O . ASN A 1 287 ? 19.090 -7.819 18.468 1.00 42.69 287 ASN A O 1
ATOM 2260 N N . THR A 1 288 ? 18.526 -9.994 18.500 1.00 39.06 288 THR A N 1
ATOM 2261 C CA . THR A 1 288 ? 19.002 -10.240 19.864 1.00 39.06 288 THR A CA 1
ATOM 2262 C C . THR A 1 288 ? 20.541 -10.306 19.887 1.00 39.06 288 THR A C 1
ATOM 2264 O O . THR A 1 288 ? 21.148 -11.009 19.074 1.00 39.06 288 THR A O 1
ATOM 2267 N N . PRO A 1 289 ? 21.233 -9.612 20.818 1.00 39.94 289 PRO A N 1
ATOM 2268 C CA . PRO A 1 289 ? 22.697 -9.502 20.822 1.00 39.94 289 PRO A CA 1
ATOM 2269 C C . PRO A 1 289 ? 23.469 -10.832 20.847 1.00 39.94 289 PRO A C 1
ATOM 2271 O O . PRO A 1 289 ? 24.632 -10.855 20.448 1.00 39.94 289 PRO A O 1
ATOM 2274 N N . CYS A 1 290 ? 22.857 -11.933 21.300 1.00 38.84 290 CYS A N 1
ATOM 2275 C CA . CYS A 1 290 ? 23.524 -13.234 21.395 1.00 38.84 290 CYS A CA 1
ATOM 2276 C C . CYS A 1 290 ? 23.834 -13.879 20.032 1.00 38.84 290 CYS A C 1
ATOM 2278 O O . CYS A 1 290 ? 24.720 -14.727 19.975 1.00 38.84 290 CYS A O 1
ATOM 2280 N N . CYS A 1 291 ? 23.176 -13.455 18.945 1.00 37.00 291 CYS A N 1
ATOM 2281 C CA . CYS A 1 291 ? 23.377 -14.006 17.600 1.00 37.00 291 CYS A CA 1
ATOM 2282 C C . CYS A 1 291 ? 24.390 -13.214 16.748 1.00 37.00 291 CYS A C 1
ATOM 2284 O O . CYS A 1 291 ? 24.767 -13.657 15.665 1.00 37.00 291 CYS A O 1
ATOM 2286 N N . ARG A 1 292 ? 24.898 -12.066 17.229 1.00 37.62 292 ARG A N 1
ATOM 2287 C CA . ARG A 1 292 ? 25.903 -11.254 16.503 1.00 37.62 292 ARG A CA 1
ATOM 2288 C C . ARG A 1 292 ? 27.327 -11.826 16.540 1.00 37.62 292 ARG A C 1
ATOM 2290 O O . ARG A 1 292 ? 28.202 -11.321 15.845 1.00 37.62 292 ARG A O 1
ATOM 2297 N N . SER A 1 293 ? 27.583 -12.872 17.321 1.00 32.09 293 SER A N 1
ATOM 2298 C CA . SER A 1 293 ? 28.922 -13.450 17.507 1.00 32.09 293 SER A CA 1
ATOM 2299 C C . SER A 1 293 ? 29.364 -14.436 16.415 1.00 32.09 293 SER A C 1
ATOM 2301 O O . SER A 1 293 ? 30.509 -14.876 16.455 1.00 32.09 293 SER A O 1
ATOM 2303 N N . ILE A 1 294 ? 28.528 -14.754 15.417 1.00 37.34 294 ILE A N 1
ATOM 2304 C CA . ILE A 1 294 ? 28.870 -15.753 14.379 1.00 37.34 294 ILE A CA 1
ATOM 2305 C C . ILE A 1 294 ? 29.345 -15.120 13.051 1.00 37.34 294 ILE A C 1
ATOM 2307 O O . ILE A 1 294 ? 29.878 -15.814 12.197 1.00 37.34 294 ILE A O 1
ATOM 2311 N N . GLN A 1 295 ? 29.282 -13.795 12.878 1.00 34.28 295 GLN A N 1
ATOM 2312 C CA . GLN A 1 295 ? 29.800 -13.129 11.662 1.00 34.28 295 GLN A CA 1
ATOM 2313 C C . GLN A 1 295 ? 31.267 -12.659 11.759 1.00 34.28 295 GLN A C 1
ATOM 2315 O O . GLN A 1 295 ? 31.756 -11.974 10.866 1.00 34.28 295 GLN A O 1
ATOM 2320 N N . GLY A 1 296 ? 31.988 -13.028 12.825 1.00 33.84 296 GLY A N 1
ATOM 2321 C CA . GLY A 1 296 ? 33.358 -12.563 13.087 1.00 33.84 296 GLY A CA 1
ATOM 2322 C C . GLY A 1 296 ? 34.480 -13.591 12.908 1.00 33.84 296 GLY A C 1
ATOM 2323 O O . GLY A 1 296 ? 35.636 -13.248 13.143 1.00 33.84 296 GLY A O 1
ATOM 2324 N N . MET A 1 297 ? 34.191 -14.836 12.527 1.00 32.97 297 MET A N 1
ATOM 2325 C CA . MET A 1 297 ? 35.226 -15.853 12.318 1.00 32.97 297 MET A CA 1
ATOM 2326 C C . MET A 1 297 ? 35.034 -16.509 10.959 1.00 32.97 297 MET A C 1
ATOM 2328 O O . MET A 1 297 ? 34.094 -17.270 10.756 1.00 32.97 297 MET A O 1
ATOM 2332 N N . GLY A 1 298 ? 35.931 -16.179 10.029 1.00 40.62 298 GLY A N 1
ATOM 2333 C CA . GLY A 1 298 ? 36.012 -16.830 8.733 1.00 40.62 298 GLY A CA 1
ATOM 2334 C C . GLY A 1 298 ? 36.248 -18.324 8.909 1.00 40.62 298 GLY A C 1
ATOM 2335 O O . GLY A 1 298 ? 37.330 -18.733 9.320 1.00 40.62 298 GLY A O 1
ATOM 2336 N N . VAL A 1 299 ? 35.225 -19.109 8.597 1.00 35.78 299 VAL A N 1
ATOM 2337 C CA . VAL A 1 299 ? 35.314 -20.528 8.264 1.00 35.78 299 VAL A CA 1
ATOM 2338 C C . VAL A 1 299 ? 34.217 -20.781 7.230 1.00 35.78 299 VAL A C 1
ATOM 2340 O O . VAL A 1 299 ? 33.062 -20.429 7.468 1.00 35.78 299 VAL A O 1
ATOM 2343 N N . ASP A 1 300 ? 34.598 -21.327 6.075 1.00 36.16 300 ASP A N 1
ATOM 2344 C CA . ASP A 1 300 ? 33.682 -21.775 5.020 1.00 36.16 300 ASP A CA 1
ATOM 2345 C C . ASP A 1 300 ? 32.569 -22.667 5.594 1.00 36.16 300 ASP A C 1
ATOM 2347 O O . ASP A 1 300 ? 32.876 -23.611 6.333 1.00 36.16 300 ASP A O 1
ATOM 2351 N N . PRO A 1 301 ? 31.289 -22.445 5.246 1.00 35.66 301 PRO A N 1
ATOM 2352 C CA . PRO A 1 301 ? 30.258 -23.420 5.527 1.00 35.66 301 PRO A CA 1
ATOM 2353 C C . PRO A 1 301 ? 30.175 -24.419 4.367 1.00 35.66 301 PRO A C 1
ATOM 2355 O O . PRO A 1 301 ? 29.628 -24.129 3.303 1.00 35.66 301 PRO A O 1
ATOM 2358 N N . ASP A 1 302 ? 30.687 -25.625 4.608 1.00 29.19 302 ASP A N 1
ATOM 2359 C CA . ASP A 1 302 ? 30.270 -26.830 3.889 1.00 29.19 302 ASP A CA 1
ATOM 2360 C C . ASP A 1 302 ? 28.732 -26.985 3.988 1.00 29.19 302 ASP A C 1
ATOM 2362 O O . ASP A 1 302 ? 28.145 -26.697 5.043 1.00 29.19 302 ASP A O 1
ATOM 2366 N N . PRO A 1 303 ? 28.039 -27.454 2.933 1.00 34.84 303 PRO A N 1
ATOM 2367 C CA . PRO A 1 303 ? 26.586 -27.472 2.881 1.00 34.84 303 PRO A CA 1
ATOM 2368 C C . PRO A 1 303 ? 26.042 -28.658 3.686 1.00 34.84 303 PRO A C 1
ATOM 2370 O O . PRO A 1 303 ? 25.806 -29.748 3.162 1.00 34.84 303 PRO A O 1
ATOM 2373 N N . VAL A 1 304 ? 25.796 -28.460 4.981 1.00 31.80 304 VAL A N 1
ATOM 2374 C CA . VAL A 1 304 ? 24.998 -29.411 5.762 1.00 31.80 304 VAL A CA 1
ATOM 2375 C C . VAL A 1 304 ? 23.524 -29.162 5.461 1.00 31.80 304 VAL A C 1
ATOM 2377 O O . VAL A 1 304 ? 22.902 -28.217 5.942 1.00 31.80 304 VAL A O 1
ATOM 2380 N N . ALA A 1 305 ? 22.978 -30.048 4.635 1.00 32.84 305 ALA A N 1
ATOM 2381 C CA . ALA A 1 305 ? 21.571 -30.139 4.300 1.00 32.84 305 ALA A CA 1
ATOM 2382 C C . ALA A 1 305 ? 20.687 -30.162 5.559 1.00 32.84 305 ALA A C 1
ATOM 2384 O O . ALA A 1 305 ? 20.677 -31.133 6.319 1.00 32.84 305 ALA A O 1
ATOM 2385 N N . ILE A 1 306 ? 19.868 -29.126 5.733 1.00 31.25 306 ILE A N 1
ATOM 2386 C CA . ILE A 1 306 ? 18.727 -29.168 6.646 1.00 31.25 306 ILE A CA 1
ATOM 2387 C C . ILE A 1 306 ? 17.617 -29.951 5.936 1.00 31.25 306 ILE A C 1
ATOM 2389 O O . ILE A 1 306 ? 16.774 -29.399 5.233 1.00 31.25 306 ILE A O 1
ATOM 2393 N N . LYS A 1 307 ? 17.627 -31.279 6.099 1.00 29.11 307 LYS A N 1
ATOM 2394 C CA . LYS A 1 307 ? 16.452 -32.117 5.830 1.00 29.11 307 LYS A CA 1
ATOM 2395 C C . LYS A 1 307 ? 15.408 -31.845 6.912 1.00 29.11 307 LYS A C 1
ATOM 2397 O O . LYS A 1 307 ? 15.460 -32.427 7.994 1.00 29.11 307 LYS A O 1
ATOM 2402 N N . LEU A 1 308 ? 14.438 -30.989 6.610 1.00 32.22 308 LEU A N 1
ATOM 2403 C CA . LEU A 1 308 ? 13.175 -30.941 7.343 1.00 32.22 308 LEU A CA 1
ATOM 2404 C C . LEU A 1 308 ? 12.332 -32.155 6.930 1.00 32.22 308 LEU A C 1
ATOM 2406 O O . LEU A 1 308 ? 11.681 -32.160 5.888 1.00 32.22 308 LEU A O 1
ATOM 2410 N N . ASN A 1 309 ? 12.370 -33.210 7.747 1.00 28.56 309 ASN A N 1
ATOM 2411 C CA . ASN A 1 309 ? 11.416 -34.314 7.670 1.00 28.56 309 ASN A CA 1
ATOM 2412 C C . ASN A 1 309 ? 10.033 -33.806 8.103 1.00 28.56 309 ASN A C 1
ATOM 2414 O O . ASN A 1 309 ? 9.696 -33.814 9.286 1.00 28.56 309 ASN A O 1
ATOM 2418 N N . LEU A 1 310 ? 9.220 -33.393 7.134 1.00 34.12 310 LEU A N 1
ATOM 2419 C CA . LEU A 1 310 ? 7.770 -33.321 7.284 1.00 34.12 310 LEU A CA 1
ATOM 2420 C C . LEU A 1 310 ? 7.212 -34.744 7.188 1.00 34.12 310 LEU A C 1
ATOM 2422 O O . LEU A 1 310 ? 6.870 -35.223 6.111 1.00 34.12 310 LEU A O 1
ATOM 2426 N N . VAL A 1 311 ? 7.143 -35.436 8.325 1.00 30.33 311 VAL A N 1
ATOM 2427 C CA . VAL A 1 311 ? 6.327 -36.645 8.453 1.00 30.33 311 VAL A CA 1
ATOM 2428 C C . VAL A 1 311 ? 5.167 -36.351 9.387 1.00 30.33 311 VAL A C 1
ATOM 2430 O O . VAL A 1 311 ? 5.347 -36.189 10.589 1.00 30.33 311 VAL A O 1
ATOM 2433 N N . GLY A 1 312 ? 3.978 -36.362 8.787 1.00 31.44 312 GLY A N 1
ATOM 2434 C CA . GLY A 1 312 ? 2.744 -36.754 9.450 1.00 31.44 312 GLY A CA 1
ATOM 2435 C C . GLY A 1 312 ? 1.916 -35.612 10.005 1.00 31.44 312 GLY A C 1
ATOM 2436 O O . GLY A 1 312 ? 1.935 -35.407 11.205 1.00 31.44 312 GLY A O 1
ATOM 2437 N N . LEU A 1 313 ? 1.123 -34.972 9.145 1.00 30.94 313 LEU A N 1
ATOM 2438 C CA . LEU A 1 313 ? -0.262 -34.590 9.442 1.00 30.94 313 LEU A CA 1
ATOM 2439 C C . LEU A 1 313 ? -1.010 -34.477 8.100 1.00 30.94 313 LEU A C 1
ATOM 2441 O O . LEU A 1 313 ? -0.916 -33.482 7.387 1.00 30.94 313 LEU A O 1
ATOM 2445 N N . GLN A 1 314 ? -1.713 -35.546 7.742 1.00 25.81 314 GLN A N 1
ATOM 2446 C CA . GLN A 1 314 ? -2.842 -35.534 6.811 1.00 25.81 314 GLN A CA 1
ATOM 2447 C C . GLN A 1 314 ? -4.076 -36.027 7.597 1.00 25.81 314 GLN A C 1
ATOM 2449 O O . GLN A 1 314 ? -3.884 -36.664 8.634 1.00 25.81 314 GLN A O 1
ATOM 2454 N N . PRO A 1 315 ? -5.288 -35.645 7.159 1.00 39.47 315 PRO A N 1
ATOM 2455 C CA . PRO A 1 315 ? -6.392 -35.165 8.000 1.00 39.47 315 PRO A CA 1
ATOM 2456 C C . PRO A 1 315 ? -6.986 -36.178 8.979 1.00 39.47 315 PRO A C 1
ATOM 2458 O O . PRO A 1 315 ? -7.026 -37.385 8.655 1.00 39.47 315 PRO A O 1
#

Foldseek 3Di:
DDDPDQVVLLLVLLVLLCVLVVHDSQVSQQVLCVLVVHNGNVRVVVVVVVVDGDDPVSSVSSNVVSVVSRPPPPDDPQLQVVDPPDDPDAFPDWDDDPNWTWTWDDDPLWIWIDTRQKIWIDDNWPLGAIAIEGEPVCVPPDPCVDVVSVVVRCVVRVVVSVVSNVVVCVLFDPQLQDADPLQWGALRPPRDIAQWKAFQPQLAIEGSNRCSNGVNADSPPRHDVVRIGRDNVVDDPPDDHRHYDDDDPDDDRHHHHYYYDNSPPDQPPDPVSVVVVVVVVVVVVCPPPVNPPPVPDDDDDDDDDPPPPPDDDDD